Protein AF-A0A942P5G6-F1 (afdb_monomer_lite)

pLDDT: mean 79.59, std 14.66, range [34.0, 93.62]

Sequence (193 aa):
MPKYLDFQKIKESVSIEDAAKRLNLKLKQSGNQLRGECPSCKSGNERVLAITPSKNVFFCHAGDFGGDCIALVAHVLDFSMRDAAEWLTEPDMKPEVQKPKQEAKTEKAVQFDPEKFAARLVYVEEMQTLGISEDDAKLLGHGYHPQRKAIYLCSRNPDGSIAGFIKVRDVNAIEAPPRWILPSNVVPLVRRA

Structure (mmCIF, N/CA/C/O backbone):
data_AF-A0A942P5G6-F1
#
_entry.id   AF-A0A942P5G6-F1
#
loop_
_atom_site.group_PDB
_atom_site.id
_atom_site.type_symbol
_atom_site.label_atom_id
_atom_site.label_alt_id
_atom_site.label_comp_id
_atom_site.label_asym_id
_atom_site.label_entity_id
_atom_site.label_seq_id
_atom_site.pdbx_PDB_ins_code
_atom_site.Cartn_x
_atom_site.Cartn_y
_atom_site.Cartn_z
_atom_site.occupancy
_atom_site.B_iso_or_equiv
_atom_site.auth_seq_id
_atom_site.auth_comp_id
_atom_site.auth_asym_id
_atom_site.auth_atom_id
_atom_site.pdbx_PDB_model_num
ATOM 1 N N . MET A 1 1 ? -7.935 -25.070 13.698 1.00 41.88 1 MET A N 1
ATOM 2 C CA . MET A 1 1 ? -9.125 -24.919 12.827 1.00 41.88 1 MET A CA 1
ATOM 3 C C . MET A 1 1 ? -9.248 -23.447 12.457 1.00 41.88 1 MET A C 1
ATOM 5 O O . MET A 1 1 ? -9.056 -22.635 13.354 1.00 41.88 1 MET A O 1
ATOM 9 N N . PRO A 1 2 ? -9.482 -23.064 11.191 1.00 50.53 2 PRO A N 1
ATOM 10 C CA . PRO A 1 2 ? -9.633 -21.655 10.842 1.00 50.53 2 PRO A CA 1
ATOM 11 C C . PRO A 1 2 ? -10.917 -21.108 11.480 1.00 50.53 2 PRO A C 1
ATOM 13 O O . PRO A 1 2 ? -12.019 -21.465 11.075 1.00 50.53 2 PRO A O 1
ATOM 16 N N . LYS A 1 3 ? -10.761 -20.260 12.499 1.00 70.00 3 LYS A N 1
ATOM 17 C CA . LYS A 1 3 ? -11.858 -19.524 13.137 1.00 70.00 3 LYS A CA 1
ATOM 18 C C . LYS A 1 3 ? -12.417 -18.546 12.099 1.00 70.00 3 LYS A C 1
ATOM 20 O O . LYS A 1 3 ? -11.671 -17.718 11.564 1.00 70.00 3 LYS A O 1
ATOM 25 N N . TYR A 1 4 ? -13.685 -18.719 11.732 1.00 75.94 4 TYR A N 1
ATOM 26 C CA . TYR A 1 4 ? -14.382 -17.818 10.819 1.00 75.94 4 TYR A CA 1
ATOM 27 C C . TYR A 1 4 ? -14.784 -16.563 11.596 1.00 75.94 4 TYR A C 1
ATOM 29 O O . TYR A 1 4 ? -15.474 -16.665 12.609 1.00 75.94 4 TYR A O 1
ATOM 37 N N . LEU A 1 5 ? -14.320 -15.398 11.143 1.00 77.94 5 LEU A N 1
ATOM 38 C CA . LEU A 1 5 ? -14.621 -14.107 11.758 1.00 77.94 5 LEU A CA 1
ATOM 39 C C . LEU A 1 5 ? -15.603 -13.354 10.868 1.00 77.94 5 LEU A C 1
ATOM 41 O O . LEU A 1 5 ? -15.321 -13.080 9.702 1.00 77.94 5 LEU A O 1
ATOM 45 N N . ASP A 1 6 ? -16.755 -13.020 11.435 1.00 84.00 6 ASP A N 1
ATOM 46 C CA . ASP A 1 6 ? -17.754 -12.184 10.784 1.00 84.00 6 ASP A CA 1
ATOM 47 C C . ASP A 1 6 ? -17.478 -10.716 11.129 1.00 84.00 6 ASP A C 1
ATOM 49 O O . ASP A 1 6 ? -17.867 -10.211 12.184 1.00 84.00 6 ASP A O 1
ATOM 53 N N . PHE A 1 7 ? -16.758 -10.034 10.237 1.00 83.81 7 PHE A N 1
ATOM 54 C CA . PHE A 1 7 ? -16.353 -8.642 10.428 1.00 83.81 7 PHE A CA 1
ATOM 55 C C . PHE A 1 7 ? -17.539 -7.692 10.602 1.00 83.81 7 PHE A C 1
ATOM 57 O O . PHE A 1 7 ? -17.394 -6.671 11.268 1.00 83.81 7 PHE A O 1
ATOM 64 N N . GLN A 1 8 ? -18.695 -7.997 10.012 1.00 83.19 8 GLN A N 1
ATOM 65 C CA . GLN A 1 8 ? -19.858 -7.123 10.100 1.00 83.19 8 GLN A CA 1
ATOM 66 C C . GLN A 1 8 ? -20.489 -7.204 11.489 1.00 83.19 8 GLN A C 1
ATOM 68 O O . GLN A 1 8 ? -20.685 -6.173 12.131 1.00 83.19 8 GLN A O 1
ATOM 73 N N . LYS A 1 9 ? -20.663 -8.421 12.015 1.00 83.81 9 LYS A N 1
ATOM 74 C CA . LYS A 1 9 ? -21.134 -8.618 13.394 1.00 83.81 9 LYS A CA 1
ATOM 75 C C . LYS A 1 9 ? -20.204 -7.980 14.419 1.00 83.81 9 LYS A C 1
ATOM 77 O O . LYS A 1 9 ? -20.675 -7.376 15.377 1.00 83.81 9 LYS A O 1
ATOM 82 N N . ILE A 1 10 ? -18.889 -8.069 14.210 1.00 83.44 10 ILE A N 1
ATOM 83 C CA . ILE A 1 10 ? -17.909 -7.463 15.122 1.00 83.44 10 ILE A CA 1
ATOM 84 C C . ILE A 1 10 ? -18.078 -5.938 15.156 1.00 83.44 10 ILE A C 1
ATOM 86 O O . ILE A 1 10 ? -18.169 -5.370 16.242 1.00 83.44 10 ILE A O 1
ATOM 90 N N . LYS A 1 11 ? -18.211 -5.286 13.994 1.00 83.81 11 LYS A N 1
ATOM 91 C CA . LYS A 1 11 ? -18.428 -3.829 13.894 1.00 83.81 11 LYS A CA 1
ATOM 92 C C . LYS A 1 11 ? -19.741 -3.358 14.520 1.00 83.81 11 LYS A C 1
ATOM 94 O O . LYS A 1 11 ? -19.794 -2.249 15.039 1.00 83.81 11 LYS A O 1
ATOM 99 N N . GLU A 1 12 ? -20.789 -4.172 14.446 1.00 84.12 12 GLU A N 1
ATOM 100 C CA . GLU A 1 12 ? -22.093 -3.865 15.049 1.00 84.12 12 GLU A CA 1
ATOM 101 C C . GLU A 1 12 ? -22.087 -4.087 16.569 1.00 84.12 12 GLU A C 1
ATOM 103 O O . GLU A 1 12 ? -22.750 -3.364 17.307 1.00 84.12 12 GLU A O 1
ATOM 108 N N . SER A 1 13 ? -21.315 -5.069 17.042 1.00 82.88 13 SER A N 1
ATOM 109 C CA . SER A 1 13 ? -21.245 -5.436 18.463 1.00 82.88 13 SER A CA 1
ATOM 110 C C . SER A 1 13 ? -20.289 -4.578 19.296 1.00 82.88 13 SER A C 1
ATOM 112 O O . SER A 1 13 ? -20.475 -4.474 20.508 1.00 82.88 13 SER A O 1
ATOM 114 N N . VAL A 1 14 ? -19.265 -3.977 18.679 1.00 85.81 14 VAL A N 1
ATOM 115 C CA . VAL A 1 14 ? -18.225 -3.219 19.386 1.00 85.81 14 VAL A CA 1
ATOM 116 C C . VAL A 1 14 ? -18.288 -1.740 19.027 1.00 85.81 14 VAL A C 1
ATOM 118 O O . VAL A 1 14 ? -18.164 -1.348 17.865 1.00 85.81 14 VAL A O 1
ATOM 121 N N . SER A 1 15 ? -18.417 -0.897 20.051 1.00 88.44 15 SER A N 1
ATOM 122 C CA . SER A 1 15 ? -18.285 0.546 19.884 1.00 88.44 15 SER A CA 1
ATOM 123 C C . SER A 1 15 ? -16.812 0.950 19.741 1.00 88.44 15 SER A C 1
ATOM 125 O O . SER A 1 15 ? -15.903 0.360 20.331 1.00 88.44 15 SER A O 1
ATOM 127 N N . ILE A 1 16 ? -16.555 2.006 18.977 1.00 90.44 16 ILE A N 1
ATOM 128 C CA . ILE A 1 16 ? -15.213 2.558 18.793 1.00 90.44 16 ILE A CA 1
ATOM 129 C C . ILE A 1 16 ? -14.673 3.170 20.086 1.00 90.44 16 ILE A C 1
ATOM 131 O O . ILE A 1 16 ? -13.461 3.223 20.283 1.00 90.44 16 ILE A O 1
ATOM 135 N N . GLU A 1 17 ? -15.560 3.587 20.991 1.00 89.31 17 GLU A N 1
ATOM 136 C CA . GLU A 1 17 ? -15.189 4.042 22.328 1.00 89.31 17 GLU A CA 1
ATOM 137 C C . GLU A 1 17 ? -14.646 2.891 23.171 1.00 89.31 17 GLU A C 1
ATOM 139 O O . GLU A 1 17 ? -13.634 3.056 23.848 1.00 89.31 17 GLU A O 1
ATOM 144 N N . ASP A 1 18 ? -15.267 1.712 23.101 1.00 87.62 18 ASP A N 1
ATOM 145 C CA . ASP A 1 18 ? -14.779 0.531 23.811 1.00 87.62 18 ASP A CA 1
ATOM 146 C C . ASP A 1 18 ? -13.459 0.042 23.224 1.00 87.62 18 ASP A C 1
ATOM 148 O O . ASP A 1 18 ? -12.537 -0.267 23.978 1.00 87.62 18 ASP A O 1
ATOM 152 N N . ALA A 1 19 ? -13.314 0.058 21.895 1.00 89.44 19 ALA A N 1
ATOM 153 C CA . ALA A 1 19 ? -12.035 -0.223 21.246 1.00 89.44 19 ALA A CA 1
ATOM 154 C C . ALA A 1 19 ? -10.942 0.754 21.720 1.00 89.44 19 ALA A C 1
ATOM 156 O O . ALA A 1 19 ? -9.862 0.327 22.128 1.00 89.44 19 ALA A O 1
ATOM 157 N N . ALA A 1 20 ? -11.232 2.058 21.756 1.00 89.38 20 ALA A N 1
ATOM 158 C CA . ALA A 1 20 ? -10.289 3.071 22.223 1.00 89.38 20 ALA A CA 1
ATOM 159 C C . ALA A 1 20 ? -9.915 2.918 23.708 1.00 89.38 20 ALA A C 1
ATOM 161 O O . ALA A 1 20 ? -8.748 3.091 24.067 1.00 89.38 20 ALA A O 1
ATOM 162 N N . LYS A 1 21 ? -10.880 2.555 24.565 1.00 88.50 21 LYS A N 1
ATOM 163 C CA . LYS A 1 21 ? -10.641 2.251 25.985 1.00 88.50 21 LYS A CA 1
ATOM 164 C C . LYS A 1 21 ? -9.752 1.021 26.150 1.00 88.50 21 LYS A C 1
ATOM 166 O O . LYS A 1 21 ? -8.802 1.072 26.926 1.00 88.50 21 LYS A O 1
ATOM 171 N N . ARG A 1 22 ? -10.011 -0.061 25.404 1.00 87.50 22 ARG A N 1
ATOM 172 C CA . ARG A 1 22 ? -9.185 -1.285 25.442 1.00 87.50 22 ARG A CA 1
ATOM 173 C C . ARG A 1 22 ? -7.756 -1.032 24.960 1.00 87.50 22 ARG A C 1
ATOM 175 O O . ARG A 1 22 ? -6.819 -1.600 25.506 1.00 87.50 22 ARG A O 1
ATOM 182 N N . LEU A 1 23 ? -7.584 -0.139 23.985 1.00 87.19 23 LEU A N 1
ATOM 183 C CA . LEU A 1 23 ? -6.277 0.334 23.515 1.00 87.19 23 LEU A CA 1
ATOM 184 C C . LEU A 1 23 ? -5.594 1.315 24.488 1.00 87.19 23 LEU A C 1
ATOM 186 O O . LEU A 1 23 ? -4.474 1.750 24.226 1.00 87.19 23 LEU A O 1
ATOM 190 N N . ASN A 1 24 ? -6.250 1.668 25.600 1.00 87.38 24 ASN A N 1
ATOM 191 C CA . ASN A 1 24 ? -5.767 2.612 26.607 1.00 87.38 24 ASN A CA 1
ATOM 192 C C . ASN A 1 24 ? -5.354 3.974 26.010 1.00 87.38 24 ASN A C 1
ATOM 194 O O . ASN A 1 24 ? -4.337 4.566 26.385 1.00 87.38 24 ASN A O 1
ATOM 198 N N . LEU A 1 25 ? -6.133 4.466 25.040 1.00 87.06 25 LEU A N 1
ATOM 199 C CA . LEU A 1 25 ? -5.862 5.737 24.375 1.00 87.06 25 LEU A CA 1
ATOM 200 C C . LEU A 1 25 ? -6.223 6.918 25.281 1.00 87.06 25 LEU A C 1
ATOM 202 O O . LEU A 1 25 ? -7.319 6.997 25.837 1.00 87.06 25 LEU A O 1
ATOM 206 N N . LYS A 1 26 ? -5.312 7.889 25.378 1.00 86.44 26 LYS A N 1
ATOM 207 C CA . LYS A 1 26 ? -5.549 9.150 26.089 1.00 86.44 26 LYS A CA 1
ATOM 208 C C . LYS A 1 26 ? -6.321 10.110 25.186 1.00 86.44 26 LYS A C 1
ATOM 210 O O . LYS A 1 26 ? -5.729 10.805 24.362 1.00 86.44 26 LYS A O 1
ATOM 215 N N . LEU A 1 27 ? -7.642 10.135 25.340 1.00 88.06 27 LEU A N 1
ATOM 216 C CA . LEU A 1 27 ? -8.543 10.973 24.549 1.00 88.06 27 LEU A CA 1
ATOM 217 C C . LEU A 1 27 ? -9.168 12.082 25.406 1.00 88.06 27 LEU A C 1
ATOM 219 O O . LEU A 1 27 ? -9.598 11.844 26.532 1.00 88.06 27 LEU A O 1
ATOM 223 N N . LYS A 1 28 ? -9.252 13.290 24.850 1.00 88.25 28 LYS A N 1
ATOM 224 C CA . LYS A 1 28 ? -9.968 14.450 25.394 1.00 88.25 28 LYS A CA 1
ATOM 225 C C . LYS A 1 28 ? -11.197 14.730 24.536 1.00 88.25 28 LYS A C 1
ATOM 227 O O . LYS A 1 28 ? -11.138 14.665 23.308 1.00 88.25 28 LYS A O 1
ATOM 232 N N . GLN A 1 29 ? -12.312 15.077 25.164 1.00 88.69 29 GLN A N 1
ATOM 233 C CA . GLN A 1 29 ? -13.524 15.413 24.427 1.00 88.69 29 GLN A CA 1
ATOM 234 C C . GLN A 1 29 ? -13.420 16.809 23.801 1.00 88.69 29 GLN A C 1
ATOM 236 O O . GLN A 1 29 ? -13.017 17.772 24.449 1.00 88.69 29 GLN A O 1
ATOM 241 N N . SER A 1 30 ? -13.772 16.911 22.521 1.00 86.12 30 SER A N 1
ATOM 242 C CA . SER A 1 30 ? -13.755 18.143 21.738 1.00 86.12 30 SER A CA 1
ATOM 243 C C . SER A 1 30 ? -15.014 18.197 20.871 1.00 86.12 30 SER A C 1
ATOM 245 O O . SER A 1 30 ? -15.074 17.633 19.776 1.00 86.12 30 SER A O 1
ATOM 247 N N . GLY A 1 31 ? -16.061 18.838 21.400 1.00 86.50 31 GLY A N 1
ATOM 248 C CA . GLY A 1 31 ? -17.389 18.852 20.783 1.00 86.50 31 GLY A CA 1
ATOM 249 C C . GLY A 1 31 ? -17.968 17.439 20.659 1.00 86.50 31 GLY A C 1
AT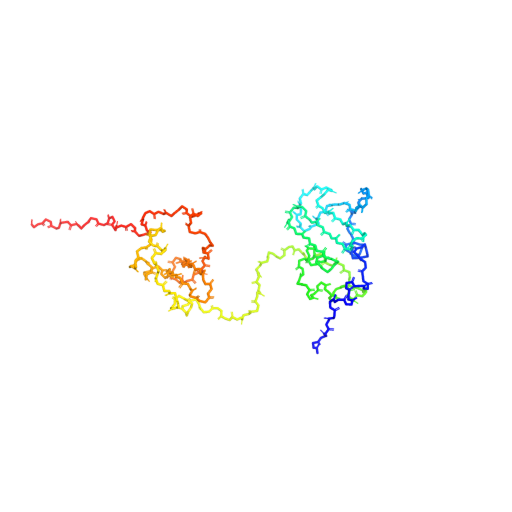OM 250 O O . GLY A 1 31 ? -18.023 16.696 21.637 1.00 86.50 31 GLY A O 1
ATOM 251 N N . ASN A 1 32 ? -18.349 17.054 19.438 1.00 86.06 32 ASN A N 1
ATOM 252 C CA . ASN A 1 32 ? -18.919 15.734 19.129 1.00 86.06 32 ASN A CA 1
ATOM 253 C C . ASN A 1 32 ? -17.859 14.657 18.825 1.00 86.06 32 ASN A C 1
ATOM 255 O O . ASN A 1 32 ? -18.194 13.587 18.316 1.00 86.06 32 ASN A O 1
ATOM 259 N N . GLN A 1 33 ? -16.580 14.946 19.068 1.00 90.94 33 GLN A N 1
ATOM 260 C CA . GLN A 1 33 ? -15.465 14.049 18.778 1.00 90.94 33 GLN A CA 1
ATOM 261 C C . GLN A 1 33 ? -14.572 13.881 20.005 1.00 90.94 33 GLN A C 1
ATOM 263 O O . GLN A 1 33 ? -14.467 14.761 20.858 1.00 90.94 33 GLN A O 1
ATOM 268 N N . LEU A 1 34 ? -13.886 12.750 20.067 1.00 90.94 34 LEU A N 1
ATOM 269 C CA . LEU A 1 34 ? -12.807 12.485 21.005 1.00 90.94 34 LEU A CA 1
ATOM 270 C C . LEU A 1 34 ? -11.489 12.698 20.263 1.00 90.94 34 LEU A C 1
ATOM 272 O O . LEU A 1 34 ? -11.285 12.122 19.195 1.00 90.94 34 LEU A O 1
ATOM 276 N N . ARG A 1 35 ? -10.605 13.542 20.796 1.00 90.81 35 ARG A N 1
ATOM 277 C CA . ARG A 1 35 ? -9.304 13.838 20.192 1.00 90.81 35 ARG A CA 1
ATOM 278 C C . ARG A 1 35 ? -8.158 13.428 21.092 1.00 90.81 35 ARG A C 1
ATOM 280 O O . ARG A 1 35 ? -8.241 13.583 22.305 1.00 90.81 35 ARG A O 1
ATOM 287 N N . GLY A 1 36 ? -7.092 12.917 20.500 1.00 89.06 36 GLY A N 1
ATOM 288 C CA . GLY A 1 36 ? -5.893 12.564 21.241 1.00 89.06 36 GLY A CA 1
ATOM 289 C C . GLY A 1 36 ? -4.676 12.392 20.355 1.00 89.06 36 GLY A C 1
ATOM 290 O O . GLY A 1 36 ? -4.683 12.665 19.151 1.00 89.06 36 GLY A O 1
ATOM 291 N N . GLU A 1 37 ? -3.610 11.927 20.985 1.00 88.81 37 GLU A N 1
ATOM 292 C CA . GLU A 1 37 ? -2.380 11.555 20.301 1.00 88.81 37 GLU A CA 1
ATOM 293 C C . GLU A 1 37 ? -2.538 10.173 19.662 1.00 88.81 37 GLU A C 1
ATOM 295 O O . GLU A 1 37 ? -3.139 9.271 20.250 1.00 88.81 37 GLU A O 1
ATOM 300 N N . CYS A 1 38 ? -1.984 9.991 18.461 1.00 84.81 38 CYS A N 1
ATOM 301 C CA . CYS A 1 38 ? -1.883 8.662 17.868 1.00 84.81 38 CYS A CA 1
ATOM 302 C C . CYS A 1 38 ? -0.593 7.977 18.357 1.00 84.81 38 CYS A C 1
ATOM 304 O O . CYS A 1 38 ? 0.497 8.483 18.064 1.00 84.81 38 CYS A O 1
ATOM 306 N N . PRO A 1 39 ? -0.677 6.827 19.054 1.00 83.25 39 PRO A N 1
ATOM 307 C CA . PRO A 1 39 ? 0.504 6.112 19.543 1.00 83.25 39 PRO A CA 1
ATOM 308 C C . PRO A 1 39 ? 1.359 5.517 18.413 1.00 83.25 39 PRO A C 1
ATOM 310 O O . PRO A 1 39 ? 2.572 5.396 18.573 1.00 83.25 39 PRO A O 1
ATOM 313 N N . SER A 1 40 ? 0.748 5.190 17.268 1.00 83.69 40 SER A N 1
ATOM 314 C CA . SER A 1 40 ? 1.442 4.612 16.110 1.00 83.69 40 SER A CA 1
ATOM 315 C C . SER A 1 40 ? 2.241 5.675 15.342 1.00 83.69 40 SER A C 1
ATOM 317 O O . SER A 1 40 ? 3.450 5.540 15.154 1.00 83.69 40 SER A O 1
ATOM 319 N N . CYS A 1 41 ? 1.613 6.808 15.005 1.00 78.00 41 CYS A N 1
ATOM 320 C CA . CYS A 1 41 ? 2.244 7.845 14.177 1.00 78.00 41 CYS A CA 1
ATOM 321 C C . CYS A 1 41 ? 3.233 8.760 14.923 1.00 78.00 41 CYS A C 1
ATOM 323 O O . CYS A 1 41 ? 3.913 9.551 14.276 1.00 78.00 41 CYS A O 1
ATOM 325 N N . LYS A 1 42 ? 3.301 8.700 16.264 1.00 69.75 42 LYS A N 1
ATOM 326 C CA . LYS A 1 42 ? 4.248 9.458 17.119 1.00 69.75 42 LYS A CA 1
ATOM 327 C C . LYS A 1 42 ? 4.383 10.952 16.784 1.00 69.75 42 LYS A C 1
ATOM 329 O O . LYS A 1 42 ? 5.433 11.554 16.981 1.00 69.75 42 LYS A O 1
ATOM 334 N N . SER A 1 43 ? 3.310 11.577 16.317 1.00 63.84 43 SER A N 1
ATOM 335 C CA . SER A 1 43 ? 3.310 12.973 15.869 1.00 63.84 43 SER A CA 1
ATOM 336 C C . SER A 1 43 ? 3.309 13.998 17.014 1.00 63.84 43 SER A C 1
ATOM 338 O O . SER A 1 43 ? 3.317 15.195 16.745 1.00 63.84 43 SER A O 1
ATOM 340 N N . GLY A 1 44 ? 3.258 13.554 18.280 1.00 62.00 44 GLY A N 1
ATOM 341 C CA . GLY A 1 44 ? 3.392 14.400 19.479 1.00 62.00 44 GLY A CA 1
ATOM 342 C C . GLY A 1 44 ? 2.328 15.492 19.646 1.00 62.00 44 GLY A C 1
ATOM 343 O O . GLY A 1 44 ? 2.552 16.458 20.367 1.00 62.00 44 GLY A O 1
ATOM 344 N N . ASN A 1 45 ? 1.199 15.389 18.940 1.00 74.12 45 ASN A N 1
ATOM 345 C CA . ASN A 1 45 ? 0.160 16.413 18.923 1.00 74.12 45 ASN A CA 1
ATOM 346 C C . ASN A 1 45 ? -1.193 15.795 19.300 1.00 74.12 45 ASN A C 1
ATOM 348 O O . ASN A 1 45 ? -1.708 14.926 18.593 1.00 74.12 45 ASN A O 1
ATOM 352 N N . GLU A 1 46 ? -1.775 16.285 20.399 1.00 70.56 46 GLU A N 1
ATOM 353 C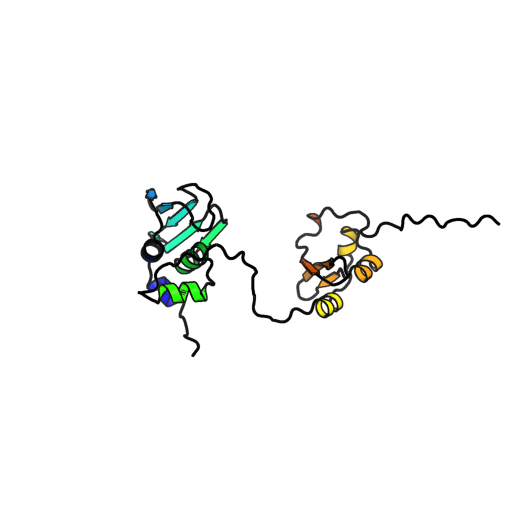 CA . GLU A 1 46 ? -3.020 15.807 21.027 1.00 70.56 46 GLU A CA 1
ATOM 354 C C . GLU A 1 46 ? -4.285 15.935 20.152 1.00 70.56 46 GLU A C 1
ATOM 356 O O . GLU A 1 46 ? -5.386 15.614 20.594 1.00 70.56 46 GLU A O 1
ATOM 361 N N . ARG A 1 47 ? -4.166 16.427 18.913 1.00 78.81 47 ARG A N 1
ATOM 362 C CA . ARG A 1 47 ? -5.295 16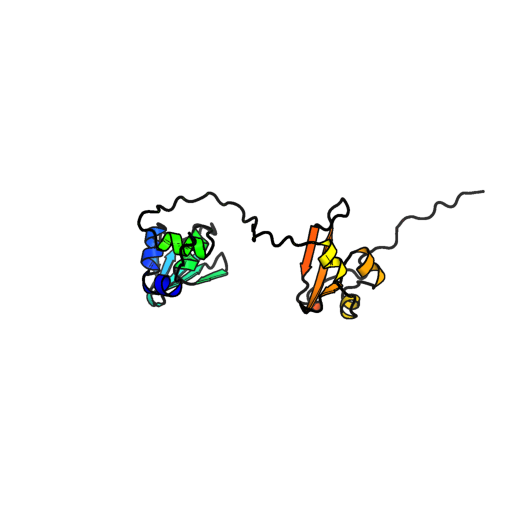.636 17.987 1.00 78.81 47 ARG A CA 1
ATOM 363 C C . ARG A 1 47 ? -5.295 15.716 16.768 1.00 78.81 47 ARG A C 1
ATOM 365 O O . ARG A 1 47 ? -6.182 15.846 15.922 1.00 78.81 47 ARG A O 1
ATOM 372 N N . VAL A 1 48 ? -4.303 14.836 16.662 1.00 85.69 48 VAL A N 1
ATOM 373 C CA . VAL A 1 48 ? -4.038 14.054 15.450 1.00 85.69 48 VAL A CA 1
ATOM 374 C C . VAL A 1 48 ? -5.010 12.900 15.276 1.00 85.69 48 VAL A C 1
ATOM 376 O O . VAL A 1 48 ? -5.472 12.665 14.161 1.00 85.69 48 VAL A O 1
ATOM 379 N N . LEU A 1 49 ? -5.332 12.195 16.356 1.00 89.62 49 LEU A N 1
ATOM 380 C CA . LEU A 1 49 ? -6.354 11.164 16.337 1.00 89.62 49 LEU A CA 1
ATOM 381 C C . LEU A 1 49 ? -7.701 11.810 16.649 1.00 89.62 49 LEU A C 1
ATOM 383 O O . LEU A 1 49 ? -7.845 12.462 17.679 1.00 89.62 49 LEU A O 1
ATOM 387 N N . ALA A 1 50 ? -8.680 11.622 15.771 1.00 91.69 50 ALA A N 1
ATOM 388 C CA . ALA A 1 50 ? -10.054 12.060 15.956 1.00 91.69 50 ALA A CA 1
ATOM 389 C C . ALA A 1 50 ? -10.994 10.859 15.852 1.00 91.69 50 ALA A C 1
ATOM 391 O O . ALA A 1 50 ? -11.080 10.213 14.813 1.00 91.69 50 ALA A O 1
ATOM 392 N N . ILE A 1 51 ? -11.724 10.571 16.920 1.00 93.19 51 ILE A N 1
ATOM 393 C CA . ILE A 1 51 ? -12.745 9.529 16.981 1.00 93.19 51 ILE A CA 1
ATOM 394 C C . ILE A 1 51 ? -14.105 10.217 17.033 1.00 93.19 51 ILE A C 1
ATOM 396 O O . ILE A 1 51 ? -14.307 11.158 17.797 1.00 93.19 51 ILE A O 1
ATOM 400 N N . THR A 1 52 ? -15.039 9.770 16.199 1.00 93.31 52 THR A N 1
ATOM 401 C CA . THR A 1 52 ? -16.414 10.277 16.139 1.00 93.31 52 THR A CA 1
ATOM 402 C C . THR A 1 52 ? -17.361 9.160 16.581 1.00 93.31 52 THR A C 1
ATOM 404 O O . THR A 1 52 ? -17.784 8.363 15.737 1.00 93.31 52 THR A O 1
ATOM 407 N N . PRO A 1 53 ? -17.710 9.084 17.880 1.00 89.75 53 PRO A N 1
ATOM 408 C CA . PRO A 1 53 ? -18.523 7.994 18.422 1.00 89.75 53 PRO A CA 1
ATOM 409 C C . PRO A 1 53 ? -19.875 7.835 17.726 1.00 89.75 53 PRO A C 1
ATOM 411 O O . PRO A 1 53 ? -20.280 6.721 17.415 1.00 89.75 53 PRO A O 1
ATOM 414 N N . SER A 1 54 ? -20.526 8.948 17.369 1.00 87.69 54 SER A N 1
ATOM 415 C CA . SER A 1 54 ? -21.839 8.952 16.702 1.00 87.69 54 SER A CA 1
ATOM 416 C C . SER A 1 54 ? -21.860 8.252 15.343 1.00 87.69 54 SER A C 1
ATOM 418 O O . SER A 1 54 ? -22.917 7.829 14.886 1.00 87.69 54 SER A O 1
ATOM 420 N N . LYS A 1 55 ? -20.702 8.138 14.688 1.00 87.81 55 LYS A N 1
ATOM 421 C CA . LYS A 1 55 ? -20.541 7.463 13.396 1.00 87.81 55 LYS A CA 1
ATOM 422 C C . LYS A 1 55 ? -19.758 6.155 13.510 1.00 87.81 55 LYS A C 1
ATOM 424 O O . LYS A 1 55 ? -19.575 5.487 12.503 1.00 87.81 55 LYS A O 1
ATOM 429 N N . ASN A 1 56 ? -19.287 5.810 14.707 1.00 89.31 56 ASN A N 1
ATOM 430 C CA . ASN A 1 56 ? -18.415 4.668 14.963 1.00 89.31 56 ASN A CA 1
ATOM 431 C C . ASN A 1 56 ? -17.135 4.649 14.092 1.00 89.31 56 ASN A C 1
ATOM 433 O O . ASN A 1 56 ? -16.667 3.587 13.686 1.00 89.31 56 ASN A O 1
ATOM 437 N N . VAL A 1 57 ? -16.576 5.831 13.784 1.00 91.94 57 VAL A N 1
ATOM 438 C CA . VAL A 1 57 ? -15.390 5.987 12.917 1.00 91.94 57 VAL A CA 1
ATOM 439 C C . VAL A 1 57 ? -14.280 6.794 13.576 1.00 91.94 57 VAL A C 1
ATOM 441 O O . VAL A 1 57 ? -14.536 7.651 14.426 1.00 91.94 57 VAL A O 1
ATOM 444 N N . PHE A 1 58 ? -13.046 6.564 13.137 1.00 93.62 58 PHE A N 1
ATOM 445 C CA . PHE A 1 58 ? -11.885 7.374 13.486 1.00 93.62 58 PHE A CA 1
ATOM 446 C C . PHE A 1 58 ? -11.158 7.887 12.246 1.00 93.62 58 PHE A C 1
ATOM 448 O O . PHE A 1 58 ? -11.302 7.358 11.143 1.00 93.62 58 PHE A O 1
ATOM 455 N N . PHE A 1 59 ? -10.334 8.902 12.464 1.00 92.19 59 PHE A N 1
ATOM 456 C CA . PHE A 1 59 ? -9.397 9.424 11.491 1.00 92.19 59 PHE A CA 1
ATOM 457 C C . PHE A 1 59 ? -8.109 9.867 12.189 1.00 92.19 59 PHE A C 1
ATOM 459 O O . PHE A 1 59 ? -8.146 10.549 13.214 1.00 92.19 59 PHE A O 1
ATOM 466 N N . CYS A 1 60 ? -6.970 9.476 11.633 1.00 90.94 60 CYS A N 1
ATOM 467 C CA . CYS A 1 60 ? -5.637 9.868 12.057 1.00 90.94 60 CYS A CA 1
ATOM 468 C C . CYS A 1 60 ? -5.048 10.824 11.018 1.00 90.94 60 CYS A C 1
ATOM 470 O O . CYS A 1 60 ? -4.663 10.413 9.927 1.00 90.94 60 CYS A O 1
ATOM 472 N N . HIS A 1 61 ? -4.927 12.101 11.377 1.00 87.62 61 HIS A N 1
ATOM 473 C CA . HIS A 1 61 ? -4.422 13.140 10.476 1.00 87.62 61 HIS A CA 1
ATOM 474 C C . HIS A 1 61 ? -2.925 13.012 10.149 1.00 87.62 61 HIS A C 1
ATOM 476 O O . HIS A 1 61 ? -2.482 13.560 9.149 1.00 87.62 61 HIS A O 1
ATOM 482 N N . ALA A 1 62 ? -2.136 12.318 10.976 1.00 85.56 62 ALA A N 1
ATOM 483 C CA . ALA A 1 62 ? -0.704 12.135 10.726 1.00 85.56 62 ALA A CA 1
ATOM 484 C C . ALA A 1 62 ? -0.419 10.966 9.777 1.00 85.56 62 ALA A C 1
ATOM 486 O O . ALA A 1 62 ? 0.565 11.009 9.049 1.00 85.56 62 ALA A O 1
ATOM 487 N N . GLY A 1 63 ? -1.257 9.925 9.807 1.00 78.38 63 GLY A N 1
ATOM 488 C CA . GLY A 1 63 ? -1.137 8.763 8.921 1.00 78.38 63 GLY A CA 1
ATOM 489 C C . GLY A 1 63 ? -2.030 8.828 7.682 1.00 78.38 63 GLY A C 1
ATOM 490 O O . GLY A 1 63 ? -2.012 7.884 6.904 1.00 78.38 63 GLY A O 1
ATOM 491 N N . ASP A 1 64 ? -2.835 9.889 7.545 1.00 86.19 64 ASP A N 1
ATOM 492 C CA . ASP A 1 64 ? -3.896 10.029 6.534 1.00 86.19 64 ASP A CA 1
ATOM 493 C C . ASP A 1 64 ? -4.762 8.760 6.407 1.00 86.19 64 ASP A C 1
ATOM 495 O O . ASP A 1 64 ? -5.063 8.258 5.325 1.00 86.19 64 ASP A O 1
ATOM 499 N N . PHE A 1 65 ? -5.114 8.186 7.562 1.00 86.56 65 PHE A N 1
ATOM 500 C CA . PHE A 1 65 ? -5.787 6.895 7.658 1.00 86.56 65 PHE A CA 1
ATOM 501 C C . PHE A 1 65 ? -7.003 6.994 8.568 1.00 86.56 65 PHE A C 1
ATOM 503 O O . PHE A 1 65 ? -6.944 7.583 9.647 1.00 86.56 65 PHE A O 1
ATOM 510 N N . GLY A 1 66 ? -8.110 6.383 8.165 1.00 90.44 66 GLY A N 1
ATOM 511 C CA . GLY A 1 66 ? -9.333 6.351 8.952 1.00 90.44 66 GLY A CA 1
ATOM 512 C C . GLY A 1 66 ? -10.193 5.150 8.605 1.00 90.44 66 GLY A C 1
ATOM 513 O O . GLY A 1 66 ? -10.002 4.497 7.580 1.00 90.44 66 GLY A O 1
ATOM 514 N N . GLY A 1 67 ? -11.147 4.856 9.477 1.00 92.12 67 GLY A N 1
ATOM 515 C CA . GLY A 1 67 ? -11.999 3.686 9.335 1.00 92.12 67 GLY A CA 1
ATOM 516 C C . GLY A 1 67 ? -12.871 3.450 10.556 1.00 92.12 67 GLY A C 1
ATOM 517 O O . GLY A 1 67 ? -13.214 4.383 11.278 1.00 92.12 67 GLY A O 1
ATOM 518 N N . ASP A 1 68 ? -13.234 2.191 10.766 1.00 92.25 68 ASP A N 1
ATOM 519 C CA . ASP A 1 68 ? -14.062 1.723 11.878 1.00 92.25 68 ASP A CA 1
ATOM 520 C C . ASP A 1 68 ? -13.226 1.285 13.097 1.00 92.25 68 ASP A C 1
ATOM 522 O O . ASP A 1 68 ? -12.009 1.472 13.156 1.00 92.25 68 ASP A O 1
ATOM 526 N N . CYS A 1 69 ? -13.887 0.687 14.088 1.00 90.50 69 CYS A N 1
ATOM 527 C CA . CYS A 1 69 ? -13.256 0.171 15.299 1.00 90.50 69 CYS A CA 1
ATOM 528 C C . CYS A 1 69 ? -12.175 -0.896 15.035 1.00 90.50 69 CYS A C 1
ATOM 530 O O . CYS A 1 69 ? -11.188 -0.941 15.767 1.00 90.50 69 CYS A O 1
ATOM 532 N N . ILE A 1 70 ? -12.312 -1.719 13.988 1.00 91.56 70 ILE A N 1
ATOM 533 C CA . ILE A 1 70 ? -11.314 -2.739 13.623 1.00 91.56 70 ILE A CA 1
ATOM 534 C C . ILE A 1 70 ? -10.098 -2.055 13.007 1.00 91.56 70 ILE A C 1
ATOM 536 O O . ILE A 1 70 ? -8.966 -2.332 13.398 1.00 91.56 70 ILE A O 1
ATOM 540 N N . ALA A 1 71 ? -10.333 -1.118 12.088 1.00 91.00 71 ALA A N 1
ATOM 541 C CA . ALA A 1 71 ? -9.269 -0.333 11.478 1.00 91.00 71 ALA A CA 1
ATOM 542 C C . ALA A 1 71 ? -8.512 0.526 12.512 1.00 91.00 71 ALA A C 1
ATOM 544 O O . ALA A 1 71 ? -7.313 0.743 12.350 1.00 91.00 71 ALA A O 1
ATOM 545 N N . LEU A 1 72 ? -9.167 0.966 13.595 1.00 91.12 72 LEU A N 1
ATOM 546 C CA . LEU A 1 72 ? -8.510 1.683 14.694 1.00 91.12 72 LEU A CA 1
ATOM 547 C C . LEU A 1 72 ? -7.490 0.787 15.399 1.00 91.12 72 LEU A C 1
ATOM 549 O O . LEU A 1 72 ? -6.342 1.187 15.579 1.00 91.12 72 LEU A O 1
ATOM 553 N N . VAL A 1 73 ? -7.903 -0.426 15.776 1.00 91.12 73 VAL A N 1
ATOM 554 C CA . VAL A 1 73 ? -7.019 -1.416 16.412 1.00 91.12 73 VAL A CA 1
ATOM 555 C C . VAL A 1 73 ? -5.886 -1.803 15.470 1.00 91.12 73 VAL A C 1
ATOM 557 O O . VAL A 1 73 ? -4.731 -1.793 15.886 1.00 91.12 73 VAL A O 1
ATOM 560 N N . ALA A 1 74 ? -6.202 -2.062 14.199 1.00 90.94 74 ALA A N 1
ATOM 561 C CA . ALA A 1 74 ? -5.215 -2.368 13.168 1.00 90.94 74 ALA A CA 1
ATOM 562 C C . ALA A 1 74 ? -4.154 -1.263 13.058 1.00 90.94 74 ALA A C 1
ATOM 564 O O . ALA A 1 74 ? -2.964 -1.549 13.076 1.00 90.94 74 ALA A O 1
ATOM 565 N N . HIS A 1 75 ? -4.575 0.003 13.031 1.00 89.19 75 HIS A N 1
ATOM 566 C CA . HIS A 1 75 ? -3.669 1.145 12.924 1.00 89.19 75 HIS A CA 1
ATOM 567 C C . HIS A 1 75 ? -2.810 1.368 14.178 1.00 89.19 75 HIS A C 1
ATOM 569 O O . HIS A 1 75 ? -1.646 1.752 14.076 1.00 89.19 75 HIS A O 1
ATOM 575 N N . VAL A 1 76 ? -3.383 1.167 15.369 1.00 87.56 76 VAL A N 1
ATOM 576 C CA . VAL A 1 76 ? -2.700 1.418 16.647 1.00 87.56 76 VAL A CA 1
ATOM 577 C C . VAL A 1 76 ? -1.720 0.303 17.009 1.00 87.56 76 VAL A C 1
ATOM 579 O O . VAL A 1 76 ? -0.644 0.603 17.521 1.00 87.56 76 VAL A O 1
ATOM 582 N N . LEU A 1 77 ? -2.092 -0.957 16.765 1.00 86.50 77 LEU A N 1
ATOM 583 C CA . LEU A 1 77 ? -1.287 -2.135 17.108 1.00 86.50 77 LEU A CA 1
ATOM 584 C C . LEU A 1 77 ? -0.460 -2.679 15.936 1.00 86.50 77 LEU A C 1
ATOM 586 O O . LEU A 1 77 ? 0.281 -3.637 16.137 1.00 86.50 77 LEU A O 1
ATOM 590 N N . ASP A 1 78 ? -0.578 -2.084 14.747 1.00 83.69 78 ASP A N 1
ATOM 591 C CA . ASP A 1 78 ? 0.057 -2.564 13.510 1.00 83.69 78 ASP A CA 1
ATOM 592 C C . ASP A 1 78 ? -0.371 -4.001 13.151 1.00 83.69 78 ASP A C 1
ATOM 594 O O . ASP A 1 78 ? 0.419 -4.877 12.800 1.00 83.69 78 ASP A O 1
ATOM 598 N N . PHE A 1 79 ? -1.665 -4.274 13.329 1.00 86.69 79 PHE A N 1
ATOM 599 C CA . PHE A 1 79 ? -2.259 -5.589 13.105 1.00 86.69 79 PHE A CA 1
ATOM 600 C C . PHE A 1 79 ? -2.889 -5.684 11.722 1.00 86.69 79 PHE A C 1
ATOM 602 O O . PHE A 1 79 ? -3.438 -4.718 11.189 1.00 86.69 79 PHE A O 1
ATOM 609 N N . SER A 1 80 ? -2.912 -6.898 11.165 1.00 86.12 80 SER A N 1
ATOM 610 C CA . SER A 1 80 ? -3.780 -7.161 10.023 1.00 86.12 80 SER A CA 1
ATOM 611 C C . SER A 1 80 ? -5.248 -6.994 10.436 1.00 86.12 80 SER A C 1
ATOM 613 O O . SER A 1 80 ? -5.612 -7.207 11.593 1.00 86.12 80 SER A O 1
ATOM 615 N N . MET A 1 81 ? -6.132 -6.664 9.489 1.00 86.00 81 MET A N 1
ATOM 616 C CA . MET A 1 81 ? -7.568 -6.510 9.782 1.00 86.00 81 MET A CA 1
ATOM 617 C C . MET A 1 81 ? -8.175 -7.749 10.455 1.00 86.00 81 MET A C 1
ATOM 619 O O . MET A 1 81 ? -9.087 -7.622 11.269 1.00 86.00 81 MET A O 1
ATOM 623 N N . ARG A 1 82 ? -7.672 -8.947 10.126 1.00 85.94 82 ARG A N 1
ATOM 624 C CA . ARG A 1 82 ? -8.110 -10.201 10.745 1.00 85.94 82 ARG A CA 1
ATOM 625 C C . ARG A 1 82 ? -7.668 -10.282 12.202 1.00 85.94 82 ARG A C 1
ATOM 627 O O . ARG A 1 82 ? -8.505 -10.568 13.050 1.00 85.94 82 ARG A O 1
ATOM 634 N N . ASP A 1 83 ? -6.397 -10.007 12.474 1.00 87.00 83 ASP A N 1
ATOM 635 C CA . ASP A 1 83 ? -5.838 -10.096 13.826 1.00 87.00 83 ASP A CA 1
ATOM 636 C C . ASP A 1 83 ? -6.445 -9.017 14.731 1.00 87.00 83 ASP A C 1
ATOM 638 O O . ASP A 1 83 ? -6.772 -9.278 15.882 1.00 87.00 83 ASP A O 1
ATOM 642 N N . ALA A 1 84 ? -6.705 -7.823 14.189 1.00 89.12 84 ALA A N 1
ATOM 643 C CA . ALA A 1 84 ? -7.430 -6.761 14.880 1.00 89.12 84 ALA A CA 1
ATOM 644 C C . ALA A 1 84 ? -8.874 -7.166 15.227 1.00 89.12 84 ALA A C 1
ATOM 646 O O . ALA A 1 84 ? -9.358 -6.881 16.322 1.00 89.12 84 ALA A O 1
ATOM 647 N N . ALA A 1 85 ? -9.568 -7.848 14.311 1.00 88.38 85 ALA A N 1
ATOM 648 C CA . ALA A 1 85 ? -10.911 -8.363 14.564 1.00 88.38 85 ALA A CA 1
ATOM 649 C C . ALA A 1 85 ? -10.901 -9.475 15.624 1.00 88.38 85 ALA A C 1
ATOM 651 O O . ALA A 1 85 ? -11.763 -9.490 16.499 1.00 88.38 85 ALA A O 1
ATOM 652 N N . GLU A 1 86 ? -9.912 -10.369 15.579 1.00 87.94 86 GLU A N 1
ATOM 653 C CA . GLU A 1 86 ? -9.727 -11.417 16.583 1.00 87.94 86 GLU A CA 1
ATOM 654 C C . GLU A 1 86 ? -9.444 -10.817 17.965 1.00 87.94 86 GLU A C 1
ATOM 656 O O . GLU A 1 86 ? -10.131 -11.150 18.930 1.00 87.94 86 GLU A O 1
ATOM 661 N N . TRP A 1 87 ? -8.546 -9.834 18.034 1.00 87.62 87 TRP A N 1
ATOM 662 C CA . TRP A 1 87 ? -8.233 -9.086 19.251 1.00 87.62 87 TRP A CA 1
ATOM 663 C C . TRP A 1 87 ? -9.469 -8.414 19.864 1.00 87.62 87 TRP A C 1
ATOM 665 O O . TRP A 1 87 ? -9.660 -8.427 21.076 1.00 87.62 87 TRP A O 1
ATOM 675 N N . LEU A 1 88 ? -10.365 -7.866 19.035 1.00 86.38 88 LEU A N 1
ATOM 676 C CA . LEU A 1 88 ? -11.619 -7.276 19.513 1.00 86.38 88 LEU A CA 1
ATOM 677 C C . LEU A 1 88 ? -12.612 -8.315 20.055 1.00 86.38 88 LEU A C 1
ATOM 679 O O . LEU A 1 88 ? -13.404 -7.991 20.946 1.00 86.38 88 LEU A O 1
ATOM 683 N N . THR A 1 89 ? -12.571 -9.548 19.546 1.00 84.06 89 THR A N 1
ATOM 684 C CA . THR A 1 89 ? -13.434 -10.642 20.016 1.00 84.06 89 THR A CA 1
ATOM 685 C C . THR A 1 89 ? -12.939 -11.324 21.288 1.00 84.06 89 THR A C 1
ATOM 687 O O . THR A 1 89 ? -13.741 -11.968 21.962 1.00 84.06 89 THR A O 1
ATOM 690 N N . GLU A 1 90 ? -11.661 -11.184 21.644 1.00 78.75 90 GLU A N 1
ATOM 691 C CA . GLU A 1 90 ? -11.085 -11.824 22.830 1.00 78.75 90 GLU A CA 1
ATOM 692 C C . GLU A 1 90 ? -11.053 -10.854 24.029 1.00 78.75 90 GLU A C 1
ATOM 694 O O . GLU A 1 90 ? -10.355 -9.842 23.992 1.00 78.75 90 GLU A O 1
ATOM 699 N N . PRO A 1 91 ? -11.818 -11.120 25.107 1.00 60.22 91 PRO A N 1
ATOM 700 C CA . PRO A 1 91 ? -12.002 -10.167 26.206 1.00 60.22 91 PRO A CA 1
ATOM 701 C C . PRO A 1 91 ? -10.778 -9.990 27.124 1.00 60.22 91 PRO A C 1
ATOM 703 O O . PRO A 1 91 ? -10.709 -8.981 27.822 1.00 60.22 91 PRO A O 1
ATOM 706 N N . ASP A 1 92 ? -9.806 -10.911 27.105 1.00 57.00 92 ASP A N 1
ATOM 707 C CA . ASP A 1 92 ? -8.679 -10.939 28.057 1.00 57.00 92 ASP A CA 1
ATOM 708 C C . ASP A 1 92 ? -7.315 -10.553 27.454 1.00 57.00 92 ASP A C 1
ATOM 710 O O . ASP A 1 92 ? -6.292 -10.575 28.147 1.00 57.00 92 ASP A O 1
ATOM 714 N N . MET A 1 93 ? -7.260 -10.175 26.171 1.00 56.06 93 MET A N 1
ATOM 715 C CA . MET A 1 93 ? -5.991 -9.833 25.529 1.00 56.06 93 MET A CA 1
ATOM 716 C C . MET A 1 93 ? -5.586 -8.392 25.882 1.00 56.06 93 MET A C 1
ATOM 718 O O . MET A 1 93 ? -6.084 -7.416 25.325 1.00 56.06 93 MET A O 1
ATOM 722 N N . LYS A 1 94 ? -4.668 -8.242 26.845 1.00 53.03 94 LYS A N 1
ATOM 723 C CA . LYS A 1 94 ? -4.060 -6.941 27.171 1.00 53.03 94 LYS A CA 1
ATOM 724 C C . LYS A 1 94 ? -3.283 -6.412 25.954 1.00 53.03 94 LYS A C 1
ATOM 726 O O . LYS A 1 94 ? -2.666 -7.214 25.251 1.00 53.03 94 LYS A O 1
ATOM 731 N N . PRO A 1 95 ? -3.265 -5.088 25.706 1.00 50.94 95 PRO A N 1
ATOM 732 C CA . PRO A 1 95 ? -2.448 -4.511 24.648 1.00 50.94 95 PRO A CA 1
ATOM 733 C C . PRO A 1 95 ? -0.972 -4.633 25.042 1.00 50.94 95 PRO A C 1
ATOM 735 O O . PRO A 1 95 ? -0.414 -3.776 25.726 1.00 50.94 95 PRO A O 1
ATOM 738 N N . GLU A 1 96 ? -0.330 -5.723 24.639 1.00 49.69 96 GLU A N 1
ATOM 739 C CA . GLU A 1 96 ? 1.122 -5.803 24.654 1.00 49.69 96 GLU A CA 1
ATOM 740 C C . GLU A 1 96 ? 1.612 -5.029 23.431 1.00 49.69 96 GLU A C 1
ATOM 742 O O . GLU A 1 96 ? 1.549 -5.501 22.297 1.00 49.69 96 GLU A O 1
ATOM 747 N N . VAL A 1 97 ? 1.998 -3.772 23.666 1.00 44.88 97 VAL A N 1
ATOM 748 C CA . VAL A 1 97 ? 2.551 -2.878 22.646 1.00 44.88 97 VAL A CA 1
ATOM 749 C C . VAL A 1 97 ? 3.824 -3.523 22.109 1.00 44.88 97 VAL A C 1
ATOM 751 O O . VAL A 1 97 ? 4.899 -3.414 22.705 1.00 44.88 97 VAL A O 1
ATOM 754 N N . GLN A 1 98 ? 3.706 -4.218 20.981 1.00 46.78 98 GLN A N 1
ATOM 755 C CA . GLN A 1 98 ? 4.865 -4.702 20.254 1.00 46.78 98 GLN A CA 1
ATOM 756 C C . GLN A 1 98 ? 5.630 -3.466 19.765 1.00 46.78 98 GLN A C 1
ATOM 758 O O . GLN A 1 98 ? 5.070 -2.576 19.124 1.00 46.78 98 GLN A O 1
ATOM 763 N N . LYS A 1 99 ? 6.915 -3.361 20.136 1.00 37.28 99 LYS A N 1
ATOM 764 C CA . LYS A 1 99 ? 7.832 -2.350 19.584 1.00 37.28 99 LYS A CA 1
ATOM 765 C C . LYS A 1 99 ? 7.706 -2.358 18.056 1.00 37.28 99 LYS A C 1
ATOM 767 O O . LYS A 1 99 ? 7.593 -3.451 17.507 1.00 37.28 99 LYS A O 1
ATOM 772 N N . PRO A 1 100 ? 7.775 -1.188 17.388 1.00 34.00 100 PRO A N 1
ATOM 773 C CA . PRO A 1 100 ? 7.494 -1.061 15.963 1.00 34.00 100 PRO A CA 1
ATOM 774 C C . PRO A 1 100 ? 8.370 -2.037 15.188 1.00 34.00 100 PRO A C 1
ATOM 776 O O . PRO A 1 100 ? 9.577 -1.833 15.034 1.00 34.00 100 PRO A O 1
ATOM 779 N N . LYS A 1 101 ? 7.754 -3.128 14.742 1.00 37.94 101 LYS A N 1
ATOM 780 C CA . LYS A 1 101 ? 8.341 -4.014 13.761 1.00 37.94 101 LYS A CA 1
ATOM 781 C C . LYS A 1 101 ? 8.089 -3.284 12.460 1.00 37.94 101 LYS A C 1
ATOM 783 O O . LYS A 1 101 ? 6.964 -3.252 11.993 1.00 37.94 101 LYS A O 1
ATOM 788 N N . GLN A 1 102 ? 9.122 -2.608 11.959 1.00 34.94 102 GLN A N 1
ATOM 789 C CA . GLN A 1 102 ? 9.132 -2.062 10.605 1.00 34.94 102 GLN A CA 1
ATOM 790 C C . GLN A 1 102 ? 8.417 -3.060 9.696 1.00 34.94 102 GLN A C 1
ATOM 792 O O . GLN A 1 102 ? 8.832 -4.222 9.644 1.00 34.94 102 GLN A O 1
ATOM 797 N N . GLU A 1 103 ? 7.324 -2.629 9.066 1.00 42.75 103 GLU A N 1
ATOM 798 C CA . GLU A 1 103 ? 6.534 -3.439 8.149 1.00 42.75 103 GLU A CA 1
ATOM 799 C C . GLU A 1 103 ? 7.397 -3.824 6.938 1.00 42.75 103 GLU A C 1
ATOM 801 O O . GLU A 1 103 ? 7.297 -3.280 5.840 1.00 42.75 103 GLU A O 1
ATOM 806 N N . ALA A 1 104 ? 8.241 -4.835 7.114 1.00 38.50 104 ALA A N 1
ATOM 807 C CA . ALA A 1 104 ? 8.493 -5.803 6.077 1.00 38.50 104 ALA A CA 1
ATOM 808 C C . ALA A 1 104 ? 7.155 -6.509 5.863 1.00 38.50 104 ALA A C 1
ATOM 810 O O . ALA A 1 104 ? 6.846 -7.489 6.545 1.00 38.50 104 ALA A O 1
ATOM 811 N N . LYS A 1 105 ? 6.337 -5.962 4.954 1.00 41.97 105 LYS A N 1
ATOM 812 C CA . LYS A 1 105 ? 5.139 -6.614 4.428 1.00 41.97 105 LYS A CA 1
ATOM 813 C C . LYS A 1 105 ? 5.524 -8.010 3.959 1.00 41.97 105 LYS A C 1
ATOM 815 O O . LYS A 1 105 ? 5.969 -8.214 2.835 1.00 41.97 105 LYS A O 1
ATOM 820 N N . THR A 1 106 ? 5.351 -8.984 4.840 1.00 39.97 106 THR A N 1
ATOM 821 C CA . THR A 1 106 ? 5.353 -10.397 4.491 1.00 39.97 106 THR A CA 1
ATOM 822 C C . THR A 1 106 ? 3.941 -10.694 4.009 1.00 39.97 106 THR A C 1
ATOM 824 O O . THR A 1 106 ? 3.129 -11.327 4.679 1.00 39.97 106 THR A O 1
ATOM 827 N N . GLU A 1 107 ? 3.616 -10.158 2.831 1.00 46.69 107 GLU A N 1
ATOM 828 C CA . GLU A 1 107 ? 2.543 -10.722 2.030 1.00 46.69 107 GLU A CA 1
ATOM 829 C C . GLU A 1 107 ? 2.932 -12.171 1.741 1.00 46.69 107 GLU A C 1
ATOM 831 O O . GLU A 1 107 ? 4.069 -12.469 1.371 1.00 46.69 107 GLU A O 1
ATOM 836 N N . LYS A 1 108 ? 1.988 -13.078 1.995 1.00 38.00 108 LYS A N 1
ATOM 837 C CA . LYS A 1 108 ? 2.075 -14.506 1.689 1.00 38.00 108 LYS A CA 1
ATOM 838 C C . LYS A 1 108 ? 2.850 -14.704 0.393 1.00 38.00 108 LYS A C 1
ATOM 840 O O . LYS A 1 108 ? 2.485 -14.100 -0.612 1.00 38.00 108 LYS A O 1
ATOM 845 N N . ALA A 1 109 ? 3.869 -15.560 0.423 1.00 39.16 109 ALA A N 1
ATOM 846 C CA . ALA A 1 109 ? 4.661 -15.934 -0.738 1.00 39.16 109 ALA A CA 1
ATOM 847 C C . ALA A 1 109 ? 3.778 -16.590 -1.818 1.00 39.16 109 ALA A C 1
ATOM 849 O O . ALA A 1 109 ? 3.769 -17.802 -2.001 1.00 39.16 109 ALA A O 1
ATOM 850 N N . VAL A 1 110 ? 3.044 -15.780 -2.577 1.00 49.59 110 VAL A N 1
ATOM 851 C CA . VAL A 1 110 ? 2.986 -15.981 -4.013 1.00 49.59 110 VAL A CA 1
ATOM 852 C C . VAL A 1 110 ? 4.379 -15.589 -4.452 1.00 49.59 110 VAL A C 1
ATOM 854 O O . VAL A 1 110 ? 4.744 -14.419 -4.410 1.00 49.59 110 VAL A O 1
ATOM 857 N N . GLN A 1 111 ? 5.188 -16.601 -4.726 1.00 56.72 111 GLN A N 1
ATOM 858 C CA . GLN A 1 111 ? 6.566 -16.477 -5.165 1.00 56.72 111 GLN A CA 1
ATOM 859 C C . GLN A 1 111 ? 6.573 -15.608 -6.433 1.00 56.72 111 GLN A C 1
ATOM 861 O O . GLN A 1 111 ? 6.309 -16.088 -7.535 1.00 56.72 111 GLN A O 1
ATOM 866 N N . PHE A 1 112 ? 6.734 -14.294 -6.257 1.00 74.56 112 PHE A N 1
ATOM 867 C CA . PHE A 1 112 ? 6.825 -13.343 -7.352 1.00 74.56 112 PHE A CA 1
ATOM 868 C C . PHE A 1 112 ? 8.152 -13.624 -8.034 1.00 74.56 112 PHE A C 1
ATOM 870 O O . PHE A 1 112 ? 9.209 -13.330 -7.489 1.00 74.56 112 PHE A O 1
ATOM 877 N N . ASP A 1 113 ? 8.069 -14.277 -9.185 1.00 84.38 113 ASP A N 1
ATOM 878 C CA . ASP A 1 113 ? 9.216 -14.606 -10.011 1.00 84.38 113 ASP A CA 1
ATOM 879 C C . ASP A 1 113 ? 9.529 -13.388 -10.899 1.00 84.38 113 ASP A C 1
ATOM 881 O O . ASP A 1 113 ? 8.767 -13.096 -11.835 1.00 84.38 113 ASP A O 1
ATOM 885 N N . PRO A 1 114 ? 10.589 -12.623 -10.579 1.00 84.62 114 PRO A N 1
ATOM 886 C CA . PRO A 1 114 ? 10.864 -11.359 -11.243 1.00 84.62 114 PRO A CA 1
ATOM 887 C C . PRO A 1 114 ? 11.284 -11.558 -12.702 1.00 84.62 114 PRO A C 1
ATOM 889 O O . PRO A 1 114 ? 10.973 -10.715 -13.542 1.00 84.62 114 PRO A O 1
ATOM 892 N N . GLU A 1 115 ? 11.919 -12.685 -13.032 1.00 85.50 115 GLU A N 1
ATOM 893 C CA . GLU A 1 115 ? 12.337 -13.004 -14.398 1.00 85.50 115 GLU A CA 1
ATOM 894 C C . GLU A 1 115 ? 11.127 -13.311 -15.279 1.00 85.50 115 GLU A C 1
ATOM 896 O O . GLU A 1 115 ? 10.989 -12.764 -16.375 1.00 85.50 115 GLU A O 1
ATOM 901 N N . LYS A 1 116 ? 10.179 -14.110 -14.770 1.00 87.31 116 LYS A N 1
ATOM 902 C CA . LYS A 1 116 ? 8.912 -14.356 -15.478 1.00 87.31 116 LYS A CA 1
ATOM 903 C C . LYS A 1 116 ? 8.084 -13.090 -15.638 1.00 87.31 116 LYS A C 1
ATOM 905 O O . LYS A 1 116 ? 7.340 -12.974 -16.611 1.00 87.31 116 LYS A O 1
ATOM 910 N N . PHE A 1 117 ? 8.168 -12.165 -14.684 1.00 88.31 117 PHE A N 1
ATOM 911 C CA . PHE A 1 117 ? 7.499 -10.877 -14.807 1.00 88.31 117 PHE A CA 1
ATOM 912 C C . PHE A 1 117 ? 8.146 -10.016 -15.897 1.00 88.31 117 PHE A C 1
ATOM 914 O O . PHE A 1 117 ? 7.419 -9.531 -16.760 1.00 88.31 117 PHE A O 1
ATOM 921 N N . ALA A 1 118 ? 9.481 -9.903 -15.920 1.00 85.81 118 ALA A N 1
ATOM 922 C CA . ALA A 1 118 ? 10.215 -9.194 -16.973 1.00 85.81 118 ALA A CA 1
ATOM 923 C C . ALA A 1 118 ? 9.894 -9.745 -18.370 1.00 85.81 118 ALA A C 1
ATOM 925 O O . ALA A 1 118 ? 9.616 -8.978 -19.285 1.00 85.81 118 ALA A O 1
ATOM 926 N N . ALA A 1 119 ? 9.843 -11.073 -18.519 1.00 87.19 119 ALA A N 1
ATOM 927 C CA . ALA A 1 119 ? 9.558 -11.735 -19.793 1.00 87.19 119 ALA A CA 1
ATOM 928 C C . ALA A 1 119 ? 8.155 -11.442 -20.363 1.00 87.19 119 ALA A C 1
ATOM 930 O O . ALA A 1 119 ? 7.902 -11.682 -21.540 1.00 87.19 119 ALA A O 1
ATOM 931 N N . ARG A 1 120 ? 7.221 -10.952 -19.538 1.00 88.94 120 ARG A N 1
ATOM 932 C CA . ARG A 1 120 ? 5.856 -10.588 -19.957 1.00 88.94 120 ARG A CA 1
ATOM 933 C C . ARG A 1 120 ? 5.716 -9.125 -20.363 1.00 88.94 120 ARG A C 1
ATOM 935 O O . ARG A 1 120 ? 4.637 -8.734 -20.813 1.00 88.94 120 ARG A O 1
ATOM 942 N N . LEU A 1 121 ? 6.745 -8.314 -20.138 1.00 90.31 121 LEU A N 1
ATOM 943 C CA . LEU A 1 121 ? 6.724 -6.902 -20.474 1.00 90.31 121 LEU A CA 1
ATOM 944 C C . LEU A 1 121 ? 6.938 -6.722 -21.978 1.00 90.31 121 LEU A C 1
ATOM 946 O O . LEU A 1 121 ? 7.772 -7.386 -22.587 1.00 90.31 121 LEU A O 1
ATOM 950 N N . VAL A 1 122 ? 6.159 -5.822 -22.569 1.00 91.62 122 VAL A N 1
ATOM 951 C CA . VAL A 1 122 ? 6.182 -5.529 -24.005 1.00 91.62 122 VAL A CA 1
ATOM 952 C C . VAL A 1 122 ? 6.539 -4.066 -24.201 1.00 91.62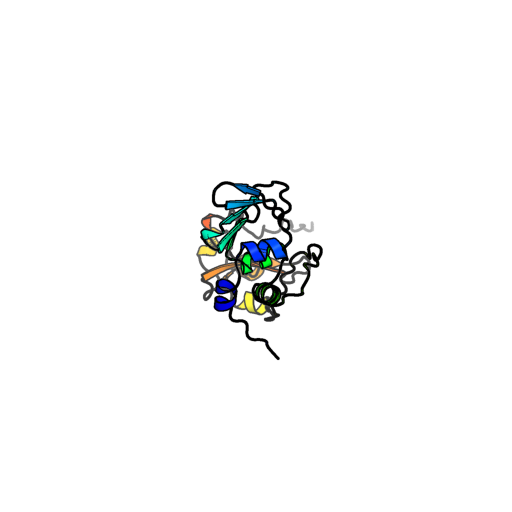 122 VAL A C 1
ATOM 954 O O . VAL A 1 122 ? 6.128 -3.210 -23.421 1.00 91.62 122 VAL A O 1
ATOM 957 N N . TYR A 1 123 ? 7.304 -3.768 -25.240 1.00 91.31 123 TYR A N 1
ATOM 958 C CA . TYR A 1 123 ? 7.597 -2.392 -25.602 1.00 91.31 123 TYR A CA 1
ATOM 959 C C . TYR A 1 123 ? 6.372 -1.712 -26.233 1.00 91.31 123 TYR A C 1
ATOM 961 O O . TYR A 1 123 ? 5.661 -2.319 -27.033 1.00 91.31 123 TYR A O 1
ATOM 969 N N . VAL A 1 124 ? 6.132 -0.452 -25.872 1.00 89.94 124 VAL A N 1
ATOM 970 C CA . VAL A 1 124 ? 5.058 0.390 -26.423 1.00 89.94 124 VAL A CA 1
ATOM 971 C C . VAL A 1 124 ? 5.602 1.783 -26.728 1.00 89.94 124 VAL A C 1
ATOM 973 O O . VAL A 1 124 ? 6.554 2.229 -26.091 1.00 89.94 124 VAL A O 1
ATOM 976 N N . GLU A 1 125 ? 4.983 2.497 -27.669 1.00 86.06 125 GLU A N 1
ATOM 977 C CA . GLU A 1 125 ? 5.429 3.837 -28.089 1.00 86.06 125 GLU A CA 1
ATOM 978 C C . GLU A 1 125 ? 5.426 4.863 -26.945 1.00 86.06 125 GLU A C 1
ATOM 980 O O . GLU A 1 125 ? 6.288 5.735 -26.900 1.00 86.06 125 GLU A O 1
ATOM 985 N N . GLU A 1 126 ? 4.543 4.706 -25.954 1.00 85.31 126 GLU A N 1
ATOM 986 C CA . GLU A 1 126 ? 4.513 5.531 -24.735 1.00 85.31 126 GLU A CA 1
ATOM 987 C C . GLU A 1 126 ? 5.820 5.467 -23.927 1.00 85.31 126 GLU A C 1
ATOM 989 O O . GLU A 1 126 ? 6.072 6.318 -23.086 1.00 85.31 126 GLU A O 1
ATOM 994 N N . MET A 1 127 ? 6.673 4.468 -24.152 1.00 85.19 127 MET A N 1
ATOM 995 C CA . MET A 1 127 ? 7.981 4.398 -23.499 1.00 85.19 127 MET A CA 1
ATOM 996 C C . MET A 1 127 ? 9.010 5.328 -24.147 1.00 85.19 127 MET A C 1
ATOM 998 O O . MET A 1 127 ? 9.941 5.766 -23.471 1.00 85.19 127 MET A O 1
ATOM 1002 N N . GLN A 1 128 ? 8.826 5.688 -25.420 1.00 84.25 128 GLN A N 1
ATOM 1003 C CA . GLN A 1 128 ? 9.711 6.634 -26.104 1.00 84.25 128 GLN A CA 1
ATOM 1004 C C . GLN A 1 128 ? 9.620 8.028 -25.492 1.00 84.25 128 GLN A C 1
ATOM 1006 O O . GLN A 1 128 ? 10.626 8.730 -25.424 1.00 84.25 128 GLN A O 1
ATOM 1011 N N . THR A 1 129 ? 8.442 8.418 -24.996 1.00 83.38 129 THR A N 1
ATOM 1012 C CA . THR A 1 129 ? 8.257 9.710 -24.318 1.00 83.38 129 THR A CA 1
ATOM 1013 C C . THR A 1 129 ? 9.026 9.778 -22.997 1.00 83.38 129 THR A C 1
ATOM 1015 O O . THR A 1 129 ? 9.433 10.859 -22.588 1.00 83.38 129 THR A O 1
ATOM 1018 N N . LEU A 1 130 ? 9.312 8.625 -22.380 1.00 83.50 130 LEU A N 1
ATOM 1019 C CA . LEU A 1 130 ? 10.189 8.495 -21.214 1.00 83.50 130 LEU A CA 1
ATOM 1020 C C . LEU A 1 130 ? 11.683 8.413 -21.582 1.00 83.50 130 LEU A C 1
ATOM 1022 O O . LEU A 1 130 ? 12.509 8.162 -20.705 1.00 83.50 130 LEU A O 1
ATOM 1026 N N . GLY A 1 131 ? 12.047 8.562 -22.860 1.00 84.31 131 GLY A N 1
ATOM 1027 C CA . GLY A 1 131 ? 13.431 8.423 -23.325 1.00 84.31 131 GLY A CA 1
ATOM 1028 C C . GLY A 1 131 ? 13.945 6.980 -23.315 1.00 84.31 131 GLY A C 1
ATOM 1029 O O . GLY A 1 131 ? 15.158 6.763 -23.312 1.00 84.31 131 GLY A O 1
ATOM 1030 N N . ILE A 1 132 ? 13.045 5.990 -23.280 1.00 86.94 132 ILE A N 1
ATOM 1031 C CA . ILE A 1 132 ? 13.391 4.567 -23.290 1.00 86.94 132 ILE A CA 1
ATOM 1032 C C . ILE A 1 132 ? 13.244 4.057 -24.723 1.00 86.94 132 ILE A C 1
ATOM 1034 O O . ILE A 1 132 ? 12.130 3.942 -25.236 1.00 86.94 132 ILE A O 1
ATOM 1038 N N . SER A 1 133 ? 14.368 3.751 -25.372 1.00 86.88 133 SER A N 1
ATOM 1039 C CA . SER A 1 133 ? 14.357 3.087 -26.678 1.00 86.88 133 SER A CA 1
ATOM 1040 C C . SER A 1 133 ? 13.987 1.604 -26.551 1.00 86.88 133 SER A C 1
ATOM 1042 O O . SER A 1 133 ? 14.014 1.035 -25.459 1.00 86.88 133 SER A O 1
ATOM 1044 N N . GLU A 1 134 ? 13.658 0.948 -27.666 1.00 86.44 134 GLU A N 1
ATOM 1045 C CA . GLU A 1 134 ? 13.372 -0.494 -27.661 1.00 86.44 134 GLU A CA 1
ATOM 1046 C C . GLU A 1 134 ? 14.580 -1.314 -27.171 1.00 86.44 134 GLU A C 1
ATOM 1048 O O . GLU A 1 134 ? 14.421 -2.279 -26.419 1.00 86.44 134 GLU A O 1
ATOM 1053 N N . ASP A 1 135 ? 15.790 -0.898 -27.547 1.00 84.94 135 ASP A N 1
ATOM 1054 C CA . ASP A 1 135 ? 17.032 -1.543 -27.125 1.00 84.94 135 ASP A CA 1
ATOM 1055 C C . ASP A 1 135 ? 17.287 -1.340 -25.623 1.00 84.94 135 ASP A C 1
ATOM 1057 O O . ASP A 1 135 ? 17.608 -2.301 -24.918 1.00 84.94 135 ASP A O 1
ATOM 1061 N N . ASP A 1 136 ? 17.052 -0.131 -25.100 1.00 85.44 136 ASP A N 1
ATOM 1062 C CA . ASP A 1 136 ? 17.161 0.155 -23.662 1.00 85.44 136 ASP A CA 1
ATOM 1063 C C . ASP A 1 136 ? 16.117 -0.629 -22.859 1.00 85.44 136 ASP A C 1
ATOM 1065 O O . ASP A 1 136 ? 16.423 -1.177 -21.799 1.00 85.44 136 ASP A O 1
ATOM 1069 N N . ALA A 1 137 ? 14.884 -0.723 -23.369 1.00 87.69 137 ALA A N 1
ATOM 1070 C CA . ALA A 1 137 ? 13.808 -1.480 -22.741 1.00 87.69 137 ALA A CA 1
ATOM 1071 C C . ALA A 1 137 ? 14.190 -2.956 -22.580 1.00 87.69 137 ALA A C 1
ATOM 1073 O O . ALA A 1 137 ? 14.038 -3.518 -21.492 1.00 87.69 137 ALA A O 1
ATOM 1074 N N . LYS A 1 138 ? 14.755 -3.566 -23.631 1.00 85.31 138 LYS A N 1
ATOM 1075 C CA . LYS A 1 138 ? 15.250 -4.950 -23.599 1.00 85.31 138 LYS A CA 1
ATOM 1076 C C . LYS A 1 138 ? 16.426 -5.114 -22.643 1.00 85.31 138 LYS A C 1
ATOM 1078 O O . LYS A 1 138 ? 16.425 -6.052 -21.848 1.00 85.31 138 LYS A O 1
ATOM 1083 N N . LEU A 1 139 ? 17.409 -4.213 -22.692 1.00 84.19 139 LEU A N 1
ATOM 1084 C CA . LEU A 1 139 ? 18.609 -4.322 -21.862 1.00 84.19 139 LEU A CA 1
ATOM 1085 C C . LEU A 1 139 ? 18.285 -4.163 -20.371 1.00 84.19 139 LEU A C 1
ATOM 1087 O O . LEU A 1 139 ? 18.751 -4.933 -19.529 1.00 84.19 139 LEU A O 1
ATOM 1091 N N . LEU A 1 140 ? 17.459 -3.173 -20.039 1.00 84.56 140 LEU A N 1
ATOM 1092 C CA . LEU A 1 140 ? 17.123 -2.844 -18.659 1.00 84.56 140 LEU A CA 1
ATOM 1093 C C . LEU A 1 140 ? 15.976 -3.707 -18.119 1.00 84.56 140 LEU A C 1
ATOM 1095 O O . LEU A 1 140 ? 15.822 -3.813 -16.904 1.00 84.56 140 LEU A O 1
ATOM 1099 N N . GLY A 1 141 ? 15.209 -4.374 -18.985 1.00 86.62 141 GLY A N 1
ATOM 1100 C CA . GLY A 1 141 ? 14.023 -5.151 -18.612 1.00 86.62 141 GLY A CA 1
ATOM 1101 C C . GLY A 1 141 ? 12.817 -4.266 -18.289 1.00 86.62 141 GLY A C 1
ATOM 1102 O O . GLY A 1 141 ? 12.015 -4.600 -17.420 1.00 86.62 141 GLY A O 1
ATOM 1103 N N . HIS A 1 142 ? 12.728 -3.094 -18.918 1.00 90.56 142 HIS A N 1
ATOM 1104 C CA . HIS A 1 142 ? 11.592 -2.182 -18.787 1.00 90.56 142 HIS A CA 1
ATOM 1105 C C . HIS A 1 142 ? 10.515 -2.547 -19.802 1.00 90.56 142 HIS A C 1
ATOM 1107 O O . HIS A 1 142 ? 10.816 -2.981 -20.911 1.00 90.56 142 HIS A O 1
ATOM 1113 N N . GLY A 1 143 ? 9.251 -2.318 -19.462 1.00 91.19 143 GLY A N 1
ATOM 1114 C CA . GLY A 1 143 ? 8.190 -2.493 -20.443 1.00 91.19 143 GLY A CA 1
ATOM 1115 C C . GLY A 1 143 ? 6.787 -2.321 -19.900 1.00 91.19 143 GLY A C 1
ATOM 1116 O O . GLY A 1 143 ? 6.560 -2.130 -18.707 1.00 91.19 143 GLY A O 1
ATOM 1117 N N . TYR A 1 144 ? 5.826 -2.387 -20.804 1.00 91.88 144 TYR A N 1
ATOM 1118 C CA . TYR A 1 144 ? 4.409 -2.296 -20.519 1.00 91.88 144 TYR A CA 1
ATOM 1119 C C . TYR A 1 144 ? 3.817 -3.670 -20.226 1.00 91.88 144 TYR A C 1
ATOM 1121 O O . TYR A 1 144 ? 4.047 -4.641 -20.947 1.00 91.88 144 TYR A O 1
ATOM 1129 N N . HIS A 1 145 ? 3.006 -3.751 -19.173 1.00 91.50 145 HIS A N 1
ATOM 1130 C CA . HIS A 1 145 ? 2.293 -4.974 -18.836 1.00 91.50 145 HIS A CA 1
ATOM 1131 C C . HIS A 1 145 ? 0.841 -4.913 -19.347 1.00 91.50 145 HIS A C 1
ATOM 1133 O O . HIS A 1 145 ? 0.023 -4.204 -18.750 1.00 91.50 145 HIS A O 1
ATOM 1139 N N . PRO A 1 146 ? 0.438 -5.735 -20.336 1.00 86.25 146 PRO A N 1
ATOM 1140 C CA . PRO A 1 146 ? -0.871 -5.619 -20.989 1.00 86.25 146 PRO A CA 1
ATOM 1141 C C . PRO A 1 146 ? -2.059 -5.844 -20.044 1.00 86.25 146 PRO A C 1
ATOM 1143 O O . PRO A 1 146 ? -3.040 -5.109 -20.087 1.00 86.25 146 PRO A O 1
ATOM 1146 N N . GLN A 1 147 ? -1.967 -6.807 -19.119 1.00 85.38 147 GLN A N 1
ATOM 1147 C CA . GLN A 1 147 ? -3.067 -7.068 -18.173 1.00 85.38 147 GLN A CA 1
ATOM 1148 C C . GLN A 1 147 ? -3.197 -6.005 -17.071 1.00 85.38 147 GLN A C 1
ATOM 1150 O O . GLN A 1 147 ? -4.291 -5.771 -16.569 1.00 85.38 147 GLN A O 1
ATOM 1155 N N . ARG A 1 148 ? -2.085 -5.373 -16.668 1.00 84.44 148 ARG A N 1
ATOM 1156 C CA . ARG A 1 148 ? -2.053 -4.377 -15.582 1.00 84.44 148 ARG A CA 1
ATOM 1157 C C . ARG A 1 148 ? -2.126 -2.940 -16.096 1.00 84.44 148 ARG A C 1
ATOM 1159 O O . ARG A 1 148 ? -2.243 -2.027 -15.280 1.00 84.44 148 ARG A O 1
ATOM 1166 N N . LYS A 1 149 ? -2.067 -2.777 -17.422 1.00 87.38 149 LYS A N 1
ATOM 1167 C CA . LYS A 1 149 ? -2.184 -1.528 -18.173 1.00 87.38 149 LYS A CA 1
ATOM 1168 C C . LYS A 1 149 ? -1.279 -0.421 -17.635 1.00 87.38 149 LYS A C 1
ATOM 1170 O O . LYS A 1 149 ? -1.748 0.661 -17.303 1.00 87.38 149 LYS A O 1
ATOM 1175 N N . ALA A 1 150 ? 0.002 -0.733 -17.456 1.00 88.75 150 ALA A N 1
ATOM 1176 C CA . ALA A 1 150 ? 0.981 0.217 -16.941 1.00 88.75 150 ALA A CA 1
ATOM 1177 C C . ALA A 1 150 ? 2.398 -0.132 -17.390 1.00 88.75 150 ALA A C 1
ATOM 1179 O O . ALA A 1 150 ? 2.712 -1.307 -17.609 1.00 88.75 150 ALA A O 1
ATOM 1180 N N . ILE A 1 151 ? 3.243 0.895 -17.453 1.00 90.50 151 ILE A N 1
ATOM 1181 C CA . ILE A 1 151 ? 4.681 0.762 -17.673 1.00 90.50 151 ILE A CA 1
ATOM 1182 C C . ILE A 1 151 ? 5.351 0.383 -16.351 1.00 90.50 151 ILE A C 1
ATOM 1184 O O . ILE A 1 151 ? 5.036 0.920 -15.285 1.00 90.50 151 ILE A O 1
ATOM 1188 N N . TYR A 1 152 ? 6.272 -0.566 -16.432 1.00 92.12 152 TYR A N 1
ATOM 1189 C CA . TYR A 1 152 ? 7.087 -1.044 -15.333 1.00 92.12 152 TYR A CA 1
ATOM 1190 C C . TYR A 1 152 ? 8.561 -0.805 -15.641 1.00 92.12 152 TYR A C 1
ATOM 1192 O O . TYR A 1 152 ? 9.081 -1.258 -16.662 1.00 92.12 152 TYR A O 1
ATOM 1200 N N . LEU A 1 153 ? 9.230 -0.119 -14.720 1.00 91.19 153 LEU A N 1
ATOM 1201 C CA . LEU A 1 153 ? 10.669 0.100 -14.746 1.00 91.19 153 LEU A CA 1
ATOM 1202 C C . LEU A 1 153 ? 11.325 -0.915 -13.812 1.00 91.19 153 LEU A C 1
ATOM 1204 O O . LEU A 1 153 ? 11.010 -0.975 -12.623 1.00 91.19 153 LEU A O 1
ATOM 1208 N N . CYS A 1 154 ? 12.200 -1.746 -14.361 1.00 91.44 154 CYS A N 1
ATOM 1209 C CA . CYS A 1 154 ? 12.952 -2.748 -13.617 1.00 91.44 154 CYS A CA 1
ATOM 1210 C C . CYS A 1 154 ? 14.064 -2.080 -12.802 1.00 91.44 154 CYS A C 1
ATOM 1212 O O . CYS A 1 154 ? 14.943 -1.423 -13.351 1.00 91.44 154 CYS A O 1
ATOM 1214 N N . SER A 1 155 ? 14.057 -2.289 -11.491 1.00 89.06 155 SER A N 1
ATOM 1215 C CA . SER A 1 155 ? 15.174 -1.953 -10.616 1.00 89.06 155 SER A CA 1
ATOM 1216 C C . SER A 1 155 ? 16.077 -3.175 -10.481 1.00 89.06 155 SER A C 1
ATOM 1218 O O . SER A 1 155 ? 15.590 -4.295 -10.302 1.00 89.06 155 SER A O 1
ATOM 1220 N N . ARG A 1 156 ? 17.391 -2.975 -10.588 1.00 87.12 156 ARG A N 1
ATOM 1221 C CA . ARG A 1 156 ? 18.395 -4.038 -10.485 1.00 87.12 156 ARG A CA 1
ATOM 1222 C C . ARG A 1 156 ? 19.353 -3.762 -9.337 1.00 87.12 156 ARG A C 1
ATOM 1224 O O . ARG A 1 156 ? 19.674 -2.612 -9.048 1.00 87.12 156 ARG A O 1
ATOM 1231 N N . ASN A 1 157 ? 19.807 -4.837 -8.712 1.00 84.88 157 ASN A N 1
ATOM 1232 C CA . ASN A 1 157 ? 20.877 -4.817 -7.728 1.00 84.88 157 ASN A CA 1
ATOM 1233 C C . ASN A 1 157 ? 22.247 -4.639 -8.415 1.00 84.88 157 ASN A C 1
ATOM 1235 O O . ASN A 1 157 ? 22.362 -4.853 -9.626 1.00 84.88 157 ASN A O 1
ATOM 1239 N N . PRO A 1 158 ? 23.310 -4.304 -7.659 1.00 85.50 158 PRO A N 1
ATOM 1240 C CA . PRO A 1 158 ? 24.667 -4.185 -8.203 1.00 85.50 158 PRO A CA 1
ATOM 1241 C C . PRO A 1 158 ? 25.213 -5.464 -8.856 1.00 85.50 158 PRO A C 1
ATOM 1243 O O . PRO A 1 158 ? 26.076 -5.387 -9.722 1.00 85.50 158 PRO A O 1
ATOM 1246 N N . ASP A 1 159 ? 24.710 -6.635 -8.459 1.00 85.06 159 ASP A N 1
ATOM 1247 C CA . ASP A 1 159 ? 25.054 -7.939 -9.042 1.00 85.06 159 ASP A CA 1
ATOM 1248 C C . ASP A 1 159 ? 24.312 -8.233 -10.364 1.00 85.06 159 ASP A C 1
ATOM 1250 O O . ASP A 1 159 ? 24.520 -9.277 -10.979 1.00 85.06 159 ASP A O 1
ATOM 1254 N N . GLY A 1 160 ? 23.441 -7.321 -10.808 1.00 80.81 160 GLY A N 1
ATOM 1255 C CA . GLY A 1 160 ? 22.624 -7.461 -12.009 1.00 80.81 160 GLY A CA 1
ATOM 1256 C C . GLY A 1 160 ? 21.310 -8.216 -11.799 1.00 80.81 160 GLY A C 1
ATOM 1257 O O . GLY A 1 160 ? 20.491 -8.243 -12.723 1.00 80.81 160 GLY A O 1
ATOM 1258 N N . SER A 1 161 ? 21.056 -8.778 -10.612 1.00 85.38 161 SER A N 1
ATOM 1259 C CA . SER A 1 161 ? 19.780 -9.426 -10.290 1.00 85.38 161 SER A CA 1
ATOM 1260 C C . SER A 1 161 ? 18.634 -8.410 -10.236 1.00 85.38 161 SER A C 1
ATOM 1262 O O . SER A 1 161 ? 18.833 -7.222 -9.965 1.00 85.38 161 SER A O 1
ATOM 1264 N N . ILE A 1 162 ? 17.410 -8.858 -10.525 1.00 88.00 162 ILE A N 1
ATOM 1265 C CA . ILE A 1 162 ? 16.228 -7.988 -10.487 1.00 88.00 162 ILE A CA 1
ATOM 1266 C C . ILE A 1 162 ? 15.827 -7.761 -9.027 1.00 88.00 162 ILE A C 1
ATOM 1268 O O . ILE A 1 162 ? 15.396 -8.688 -8.345 1.00 88.00 162 ILE A O 1
ATOM 1272 N N . ALA A 1 163 ? 15.929 -6.514 -8.569 1.00 85.75 163 ALA A N 1
ATOM 1273 C CA . ALA A 1 163 ? 15.489 -6.094 -7.242 1.00 85.75 163 ALA A CA 1
ATOM 1274 C C . ALA A 1 163 ? 13.962 -5.932 -7.176 1.00 85.75 163 ALA A C 1
ATOM 1276 O O . ALA A 1 163 ? 13.342 -6.176 -6.144 1.00 85.75 163 ALA A O 1
ATOM 1277 N N . GLY A 1 164 ? 13.340 -5.524 -8.285 1.00 88.94 164 GLY A N 1
ATOM 1278 C CA . GLY A 1 164 ? 11.895 -5.360 -8.368 1.00 88.94 164 GLY A CA 1
ATOM 1279 C C . GLY A 1 164 ? 11.468 -4.473 -9.527 1.00 88.94 164 GLY A C 1
ATOM 1280 O O . GLY A 1 164 ? 12.255 -4.167 -10.419 1.00 88.94 164 GLY A O 1
ATOM 1281 N N . PHE A 1 165 ? 10.207 -4.044 -9.503 1.00 92.06 165 PHE A N 1
ATOM 1282 C CA . PHE A 1 165 ? 9.638 -3.198 -10.550 1.00 92.06 165 PHE A CA 1
ATOM 1283 C C . PHE A 1 165 ? 8.889 -2.007 -9.962 1.00 92.06 165 PHE A C 1
ATOM 1285 O O . PHE A 1 165 ? 8.087 -2.153 -9.039 1.00 92.06 165 PHE A O 1
ATOM 1292 N N . ILE A 1 166 ? 9.101 -0.837 -10.556 1.00 89.69 166 ILE A N 1
ATOM 1293 C CA . ILE A 1 166 ? 8.409 0.407 -10.231 1.00 89.69 166 ILE A CA 1
ATOM 1294 C C . ILE A 1 166 ? 7.297 0.605 -11.258 1.00 89.69 166 ILE A C 1
ATOM 1296 O O . ILE A 1 166 ? 7.553 0.654 -12.460 1.00 89.69 166 ILE A O 1
ATOM 1300 N N . LYS A 1 167 ? 6.050 0.704 -10.788 1.00 91.62 167 LYS A N 1
ATOM 1301 C CA . LYS A 1 167 ? 4.888 0.973 -11.642 1.00 91.62 167 LYS A CA 1
ATOM 1302 C C . LYS A 1 167 ? 4.780 2.472 -11.916 1.00 91.62 167 LYS A C 1
ATOM 1304 O O . LYS A 1 167 ? 4.518 3.241 -10.993 1.00 91.62 167 LYS A O 1
ATOM 1309 N N . VAL A 1 168 ? 4.855 2.858 -13.182 1.00 88.00 168 VAL A N 1
ATOM 1310 C CA . VAL A 1 168 ? 4.547 4.214 -13.642 1.00 88.00 168 VAL A CA 1
ATOM 1311 C C . VAL A 1 168 ? 3.033 4.347 -13.796 1.00 88.00 168 VAL A C 1
ATOM 1313 O O . VAL A 1 168 ? 2.404 3.567 -14.513 1.00 88.00 168 VAL A O 1
ATOM 1316 N N . ARG A 1 169 ? 2.428 5.292 -13.065 1.00 79.69 169 ARG A N 1
ATOM 1317 C CA . ARG A 1 169 ? 0.981 5.576 -13.143 1.00 79.69 169 ARG A CA 1
ATOM 1318 C C . ARG A 1 169 ? 0.651 6.680 -14.141 1.00 79.69 169 ARG A C 1
ATOM 1320 O O . ARG A 1 169 ? -0.390 6.601 -14.778 1.00 79.69 169 ARG A O 1
ATOM 1327 N N . ASP A 1 170 ? 1.526 7.671 -14.243 1.00 81.44 170 ASP A N 1
ATOM 1328 C CA . ASP A 1 170 ? 1.408 8.800 -15.156 1.00 81.44 170 ASP A CA 1
ATOM 1329 C C . ASP A 1 170 ? 2.784 9.046 -15.774 1.00 81.44 170 ASP A C 1
ATOM 1331 O O . ASP A 1 170 ? 3.751 9.308 -15.058 1.00 81.44 170 ASP A O 1
ATOM 1335 N N . VAL A 1 171 ? 2.870 8.894 -17.093 1.00 74.75 171 VAL A N 1
ATOM 1336 C CA . VAL A 1 171 ? 4.099 9.094 -17.870 1.00 74.75 171 VAL A CA 1
ATOM 1337 C C . VAL A 1 171 ? 4.514 10.560 -17.931 1.00 74.75 171 VAL A C 1
ATOM 1339 O O . VAL A 1 171 ? 5.704 10.842 -17.982 1.00 74.75 171 VAL A O 1
ATOM 1342 N N . ASN A 1 172 ? 3.561 11.492 -17.865 1.00 78.19 172 ASN A N 1
ATOM 1343 C CA . ASN A 1 172 ? 3.845 12.925 -17.954 1.00 78.19 172 ASN A CA 1
ATOM 1344 C C . ASN A 1 172 ? 4.312 13.512 -16.617 1.00 78.19 172 ASN A C 1
ATOM 1346 O O . ASN A 1 172 ? 4.878 14.600 -16.584 1.00 78.19 172 ASN A O 1
ATOM 1350 N N . ALA A 1 173 ? 4.079 12.797 -15.515 1.00 78.50 173 ALA A N 1
ATOM 1351 C CA . ALA A 1 173 ? 4.522 13.186 -14.180 1.00 78.50 173 ALA A CA 1
ATOM 1352 C C . ALA A 1 173 ? 5.970 12.757 -13.873 1.00 78.50 173 ALA A C 1
ATOM 1354 O O . ALA A 1 173 ? 6.444 12.970 -12.757 1.00 78.50 173 ALA A O 1
ATOM 1355 N N . ILE A 1 174 ? 6.654 12.106 -14.821 1.00 79.88 174 ILE A N 1
ATOM 1356 C CA . ILE A 1 174 ? 8.019 11.609 -14.645 1.00 79.88 174 ILE A CA 1
ATOM 1357 C C . ILE A 1 174 ? 8.983 12.452 -15.471 1.00 79.88 174 ILE A C 1
ATOM 1359 O O . ILE A 1 174 ? 8.931 12.469 -16.698 1.00 79.88 174 ILE A O 1
ATOM 1363 N N . GLU A 1 175 ? 9.927 13.082 -14.782 1.00 79.69 175 GLU A N 1
ATOM 1364 C CA . GLU A 1 175 ? 11.085 13.721 -15.400 1.00 79.69 175 GLU A CA 1
ATOM 1365 C C . GLU A 1 175 ? 12.161 12.660 -15.662 1.00 79.69 175 GLU A C 1
ATOM 1367 O O . GLU A 1 175 ? 12.984 12.344 -14.802 1.00 79.69 175 GLU A O 1
ATOM 1372 N N . ALA A 1 176 ? 12.114 12.049 -16.844 1.00 77.81 176 ALA A N 1
ATOM 1373 C CA . ALA A 1 176 ? 13.096 11.060 -17.272 1.00 77.81 176 ALA A CA 1
ATOM 1374 C C . ALA A 1 176 ? 14.239 11.714 -18.072 1.00 77.81 176 ALA A C 1
ATOM 1376 O O . ALA A 1 176 ? 14.018 12.707 -18.773 1.00 77.81 176 ALA A O 1
ATOM 1377 N N . PRO A 1 177 ? 15.470 11.171 -18.007 1.00 77.88 177 PRO A N 1
ATOM 1378 C CA . PRO A 1 177 ? 16.545 11.628 -18.875 1.00 77.88 177 PRO A CA 1
ATOM 1379 C C . PRO A 1 177 ? 16.215 11.324 -20.348 1.00 77.88 177 PRO A C 1
ATOM 1381 O O . PRO A 1 177 ? 15.516 10.353 -20.640 1.00 77.88 177 PRO A O 1
ATOM 1384 N N . PRO A 1 178 ? 16.775 12.086 -21.306 1.00 74.12 178 PRO A N 1
ATOM 1385 C CA . PRO A 1 178 ? 16.524 11.870 -22.733 1.00 74.12 178 PRO A CA 1
ATOM 1386 C C . PRO A 1 178 ? 17.018 10.504 -23.235 1.00 74.12 178 PRO A C 1
ATOM 1388 O O . PRO A 1 178 ? 16.533 10.012 -24.251 1.00 74.12 178 PRO A O 1
ATOM 1391 N N . ARG A 1 179 ? 17.991 9.901 -22.537 1.00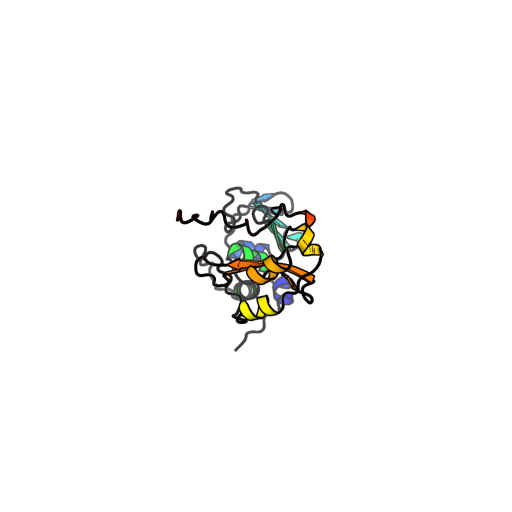 74.38 179 ARG A N 1
ATOM 1392 C CA . ARG A 1 179 ? 18.417 8.506 -22.691 1.00 74.38 179 ARG A CA 1
ATOM 1393 C C . ARG A 1 179 ? 18.807 7.935 -21.340 1.00 74.38 179 ARG A C 1
ATOM 1395 O O . ARG A 1 179 ? 19.472 8.604 -20.552 1.00 74.38 179 ARG A O 1
ATOM 1402 N N . TRP A 1 180 ? 18.439 6.681 -21.118 1.00 76.12 180 TRP A N 1
ATOM 1403 C CA . TRP A 1 180 ? 18.722 5.963 -19.875 1.00 76.12 180 TRP A CA 1
ATOM 1404 C C . TRP A 1 180 ? 20.115 5.337 -19.874 1.00 76.12 180 TRP A C 1
ATOM 1406 O O . TRP A 1 180 ? 20.752 5.237 -18.827 1.00 76.12 180 TRP A O 1
ATOM 1416 N N . ILE A 1 181 ? 20.613 4.974 -21.056 1.00 76.25 181 ILE A N 1
ATOM 1417 C CA . ILE A 1 181 ? 21.970 4.478 -21.254 1.00 76.25 181 ILE A CA 1
ATOM 1418 C C . ILE A 1 181 ? 22.768 5.561 -21.970 1.00 76.25 181 ILE A C 1
ATOM 1420 O O . ILE A 1 181 ? 22.504 5.908 -23.124 1.00 76.25 181 ILE A O 1
ATOM 1424 N N . LEU A 1 182 ? 23.754 6.121 -21.272 1.00 67.38 182 LEU A N 1
ATOM 1425 C CA . LEU A 1 182 ? 24.709 7.026 -21.895 1.00 67.38 182 LEU A CA 1
ATOM 1426 C C . LEU A 1 182 ? 25.643 6.212 -22.803 1.00 67.38 182 LEU A C 1
ATOM 1428 O O . LEU A 1 182 ? 26.095 5.137 -22.396 1.00 67.38 182 LEU A O 1
ATOM 1432 N N . PRO A 1 183 ? 25.959 6.695 -24.019 1.00 63.22 183 PRO A N 1
ATOM 1433 C CA . PRO A 1 183 ? 26.985 6.067 -24.834 1.00 63.22 183 PRO A CA 1
ATOM 1434 C C . PRO A 1 183 ? 28.284 6.024 -24.030 1.00 63.22 183 PRO A C 1
ATOM 1436 O O . PRO A 1 183 ? 28.707 7.028 -23.456 1.00 63.22 183 PRO A O 1
ATOM 1439 N N . SER A 1 184 ? 28.876 4.833 -23.976 1.00 60.62 184 SER A N 1
ATOM 1440 C CA . SER A 1 184 ? 30.144 4.560 -23.312 1.00 60.62 184 SER A CA 1
ATOM 1441 C C . SER A 1 184 ? 31.166 5.667 -23.592 1.00 60.62 184 SER A C 1
ATOM 1443 O O . SER A 1 184 ? 31.567 5.902 -24.728 1.00 60.62 184 SER A O 1
ATOM 1445 N N . ASN A 1 185 ? 31.623 6.318 -22.531 1.00 59.59 185 ASN A N 1
ATOM 1446 C CA . ASN A 1 185 ? 32.731 7.270 -22.501 1.00 59.59 185 ASN A CA 1
ATOM 1447 C C . ASN A 1 185 ? 34.108 6.582 -22.659 1.00 59.59 185 ASN A C 1
ATOM 1449 O O . ASN A 1 185 ? 35.148 7.182 -22.384 1.00 59.59 185 ASN A O 1
ATOM 1453 N N . VAL A 1 186 ? 34.134 5.330 -23.130 1.00 62.06 186 VAL A N 1
ATOM 1454 C CA . VAL A 1 186 ? 35.353 4.626 -23.528 1.00 62.06 186 VAL A CA 1
ATOM 1455 C C . VAL A 1 186 ? 35.788 5.144 -24.895 1.00 62.06 186 VAL A C 1
ATOM 1457 O O . VAL A 1 186 ? 35.291 4.721 -25.937 1.00 62.06 186 VAL A O 1
ATOM 1460 N N . VAL A 1 187 ? 36.752 6.062 -24.891 1.00 65.44 187 VAL A N 1
ATOM 1461 C CA . VAL A 1 187 ? 37.503 6.417 -26.098 1.00 65.44 187 VAL A CA 1
ATOM 1462 C C . VAL A 1 187 ? 38.366 5.205 -26.474 1.00 65.44 187 VAL A C 1
ATOM 1464 O O . VAL A 1 187 ? 39.180 4.780 -25.648 1.00 65.44 187 VAL A O 1
ATOM 1467 N N . PRO A 1 188 ? 38.225 4.621 -27.680 1.00 65.06 188 PRO A N 1
ATOM 1468 C CA . PRO A 1 188 ? 39.119 3.562 -28.124 1.00 65.06 188 PRO A CA 1
ATOM 1469 C C . PRO A 1 188 ? 40.552 4.097 -28.110 1.00 65.06 188 PRO A C 1
ATOM 1471 O O . PRO A 1 188 ? 40.855 5.096 -28.766 1.00 65.06 188 PRO A O 1
ATOM 1474 N N . LEU A 1 189 ? 41.440 3.455 -27.350 1.00 67.00 189 LEU A N 1
ATOM 1475 C CA . LEU A 1 189 ? 42.844 3.842 -27.321 1.00 67.00 189 LEU A CA 1
ATOM 1476 C C . LEU A 1 1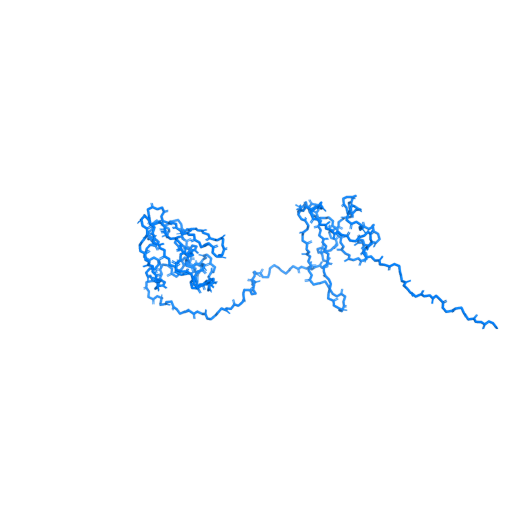89 ? 43.448 3.519 -28.694 1.00 67.00 189 LEU A C 1
ATOM 1478 O O . LEU A 1 189 ? 43.670 2.352 -29.022 1.00 67.00 189 LEU A O 1
ATOM 1482 N N . VAL A 1 190 ? 43.677 4.541 -29.520 1.00 72.69 190 VAL A N 1
ATOM 1483 C CA . VAL A 1 190 ? 44.328 4.373 -30.823 1.00 72.69 190 VAL A CA 1
ATOM 1484 C C . VAL A 1 190 ? 45.747 3.866 -30.564 1.00 72.69 190 VAL A C 1
ATOM 1486 O O . VAL A 1 190 ? 46.591 4.605 -30.052 1.00 72.69 190 VAL A O 1
ATOM 1489 N N . ARG A 1 191 ? 46.022 2.596 -30.885 1.00 65.06 191 ARG A N 1
ATOM 1490 C CA . ARG A 1 191 ? 47.392 2.071 -30.870 1.00 65.06 191 ARG A CA 1
ATOM 1491 C C . ARG A 1 191 ? 48.177 2.811 -31.951 1.00 65.06 191 ARG A C 1
ATOM 1493 O O . ARG A 1 191 ? 47.876 2.662 -33.132 1.00 65.06 191 ARG A O 1
ATOM 1500 N N . ARG A 1 192 ? 49.148 3.632 -31.544 1.00 61.97 192 ARG A N 1
ATOM 1501 C CA . ARG A 1 192 ? 50.131 4.203 -32.471 1.00 61.97 192 ARG A CA 1
ATOM 1502 C C . ARG A 1 192 ? 50.948 3.048 -33.056 1.00 61.97 192 ARG A C 1
ATOM 1504 O O . ARG A 1 192 ? 51.450 2.229 -32.286 1.00 61.97 192 ARG A O 1
ATOM 1511 N N . ALA A 1 193 ? 50.969 2.972 -34.385 1.00 65.00 193 ALA A N 1
ATOM 1512 C CA . ALA A 1 193 ? 51.835 2.080 -35.149 1.00 65.00 193 ALA A CA 1
ATOM 1513 C C . ALA A 1 193 ? 53.306 2.480 -34.985 1.00 65.00 193 ALA A C 1
ATOM 1515 O O . ALA A 1 193 ? 53.555 3.694 -34.788 1.00 65.00 193 ALA A O 1
#

Radius of gyration: 25.17 Å; chains: 1; bounding box: 74×44×63 Å

Foldseek 3Di:
DPDDFDPVVLLVVDFLVNLCVLLVFDWDDDPQWTFQDQQQLPPVDRHQWIARRVVQKIAGNSVRDMDHSLSSQCRRQVDDSVVSSVVSVDPPDRPPRDDDPPPPPPDPPPPPDQVVVLVQFDADPLVLLLLQDPVNCVVQSWHAHPVVGWTWGFDADPVRHTPDIDTDPDSVPDDHDNHPDDPDPDDPDPPDD

Secondary structure (DSSP, 8-state):
------HHHHHHHS-HHHHHHHTT--EEEETTEEEE--TTT----TTSEEEEGGGTEEEETTTTEEESHHHHHHHHHT--HHHHHHHHH-TT---------------------HHHHHTT-B--GGGGGGT--HHHHHHHT-EEETTTTEEEEEEE-TTS-EEEEEEES-STT----S-SS------------